Protein AF-T1DGR3-F1 (afdb_monomer)

Structure (mmCIF, N/CA/C/O backbone):
data_AF-T1DGR3-F1
#
_entry.id   AF-T1DGR3-F1
#
loop_
_atom_site.group_PDB
_atom_site.id
_atom_site.type_symbol
_atom_site.label_atom_id
_atom_site.label_alt_id
_atom_site.label_comp_id
_atom_site.label_asym_id
_atom_site.label_entity_id
_atom_site.label_seq_id
_atom_site.pdbx_PDB_ins_code
_atom_site.Cartn_x
_atom_site.Cartn_y
_atom_site.Cartn_z
_atom_site.occupancy
_atom_site.B_iso_or_equiv
_atom_site.auth_seq_id
_atom_site.auth_comp_id
_atom_site.auth_asym_id
_atom_site.auth_atom_id
_atom_site.pdbx_PDB_model_num
ATOM 1 N N . ILE A 1 1 ? 1.248 -11.612 -12.792 1.00 91.75 1 ILE A N 1
ATOM 2 C CA . ILE A 1 1 ? 2.004 -12.895 -12.703 1.00 91.75 1 ILE A CA 1
ATOM 3 C C . ILE A 1 1 ? 1.407 -13.856 -11.674 1.00 91.75 1 ILE A C 1
ATOM 5 O O . ILE A 1 1 ? 1.012 -14.942 -12.075 1.00 91.75 1 ILE A O 1
ATOM 9 N N . LEU A 1 2 ? 1.329 -13.488 -10.388 1.00 95.19 2 LEU A N 1
ATOM 10 C CA . LEU A 1 2 ? 0.886 -14.385 -9.301 1.00 95.19 2 LEU A CA 1
ATOM 11 C C . LEU A 1 2 ? -0.615 -14.741 -9.326 1.00 95.19 2 LEU A C 1
ATOM 13 O O . LEU A 1 2 ? -1.043 -15.674 -8.666 1.00 95.19 2 LEU A O 1
ATOM 17 N N . THR A 1 3 ? -1.406 -14.020 -10.117 1.00 95.44 3 THR A N 1
ATOM 18 C CA . THR A 1 3 ? -2.871 -14.126 -10.213 1.00 95.44 3 THR A CA 1
ATOM 19 C C . THR A 1 3 ? -3.309 -14.837 -11.499 1.00 95.44 3 THR A C 1
ATOM 21 O O . THR A 1 3 ? -4.133 -14.330 -12.255 1.00 95.44 3 THR A O 1
ATOM 24 N N . GLY A 1 4 ? -2.655 -15.952 -11.842 1.00 94.56 4 GLY A N 1
ATOM 25 C CA . GLY A 1 4 ? -2.986 -16.778 -13.019 1.00 94.56 4 GLY A CA 1
ATOM 26 C C . GLY A 1 4 ? -2.592 -16.203 -14.391 1.00 94.56 4 GLY A C 1
ATOM 27 O O . GLY A 1 4 ? -2.608 -16.911 -15.390 1.00 94.56 4 GLY A O 1
ATOM 28 N N . ARG A 1 5 ? -2.161 -14.939 -14.464 1.00 95.44 5 ARG A N 1
ATOM 29 C CA . ARG A 1 5 ? -1.889 -14.223 -15.729 1.00 95.44 5 ARG A CA 1
ATOM 30 C C . ARG A 1 5 ? -0.454 -14.343 -16.265 1.00 95.44 5 ARG A C 1
ATOM 32 O O . ARG A 1 5 ? -0.070 -13.577 -17.142 1.00 95.44 5 ARG A O 1
ATOM 39 N N . ARG A 1 6 ? 0.374 -15.267 -15.752 1.00 95.38 6 ARG A N 1
ATOM 40 C CA . ARG A 1 6 ? 1.798 -15.389 -16.149 1.00 95.38 6 ARG A CA 1
ATOM 41 C C . ARG A 1 6 ? 1.974 -15.540 -17.667 1.00 95.38 6 ARG A C 1
ATOM 43 O O . ARG A 1 6 ? 2.787 -14.821 -18.233 1.00 95.38 6 ARG A O 1
ATOM 50 N N . ALA A 1 7 ? 1.209 -16.423 -18.309 1.00 94.31 7 ALA A N 1
ATOM 51 C CA . ALA A 1 7 ? 1.315 -16.661 -19.752 1.00 94.31 7 ALA A CA 1
ATOM 52 C C . ALA A 1 7 ? 0.956 -15.418 -20.593 1.00 94.31 7 ALA A C 1
ATOM 54 O O . ALA A 1 7 ? 1.563 -15.174 -21.631 1.00 94.31 7 ALA A O 1
ATOM 55 N N . GLY A 1 8 ? 0.020 -14.589 -20.117 1.00 93.06 8 GLY A N 1
ATOM 56 C CA . GLY A 1 8 ? -0.402 -13.366 -20.807 1.00 93.06 8 GLY A CA 1
ATOM 57 C C . GLY A 1 8 ? 0.609 -12.216 -20.741 1.00 93.06 8 GLY A C 1
ATOM 58 O O . GLY A 1 8 ? 0.492 -11.271 -21.515 1.00 93.06 8 GLY A O 1
ATOM 59 N N . MET A 1 9 ? 1.622 -12.287 -19.866 1.00 94.44 9 MET A N 1
ATOM 60 C CA . MET A 1 9 ? 2.620 -11.215 -19.714 1.00 94.44 9 MET A CA 1
ATOM 61 C C . MET A 1 9 ? 3.447 -10.974 -20.980 1.00 94.44 9 MET A C 1
ATOM 63 O O . MET A 1 9 ? 3.920 -9.861 -21.184 1.00 94.44 9 MET A O 1
ATOM 67 N N . ALA A 1 10 ? 3.581 -11.982 -21.849 1.00 95.12 10 ALA A N 1
ATOM 68 C CA . ALA A 1 10 ? 4.240 -11.834 -23.147 1.00 95.12 10 ALA A CA 1
ATOM 69 C C . ALA A 1 10 ? 3.531 -10.826 -24.074 1.00 95.12 10 ALA A C 1
ATOM 71 O O . ALA A 1 10 ? 4.154 -10.301 -24.988 1.00 95.12 10 ALA A O 1
ATOM 72 N N . HIS A 1 11 ? 2.253 -10.533 -23.812 1.00 95.06 11 HIS A N 1
ATOM 73 C CA . HIS A 1 11 ? 1.425 -9.611 -24.590 1.00 95.06 11 HIS A CA 1
ATOM 74 C C . HIS A 1 11 ? 1.007 -8.377 -23.772 1.00 95.06 11 HIS A C 1
ATOM 76 O O . HIS A 1 11 ? -0.021 -7.753 -24.038 1.00 95.06 11 HIS A O 1
ATOM 82 N N . LEU A 1 12 ? 1.766 -8.031 -22.729 1.00 95.31 12 LEU A N 1
ATOM 83 C CA . LEU A 1 12 ? 1.480 -6.879 -21.876 1.00 95.31 12 LEU A CA 1
ATOM 84 C C . LEU A 1 12 ? 1.499 -5.573 -22.693 1.00 95.31 12 LEU A C 1
ATOM 86 O O . LEU A 1 12 ? 2.450 -5.308 -23.424 1.00 95.31 12 LEU A O 1
ATOM 90 N N . ARG A 1 13 ? 0.465 -4.736 -22.529 1.00 93.19 13 ARG A N 1
ATOM 91 C CA . ARG A 1 13 ? 0.249 -3.442 -23.216 1.00 93.19 13 ARG A CA 1
ATOM 92 C C . ARG A 1 13 ? 0.116 -3.530 -24.737 1.00 93.19 13 ARG A C 1
ATOM 94 O O . ARG A 1 13 ? 0.120 -2.499 -25.408 1.00 93.19 13 ARG A O 1
ATOM 101 N N . MET A 1 14 ? -0.028 -4.731 -25.285 1.00 94.88 14 MET A N 1
ATOM 102 C CA . MET A 1 14 ? -0.337 -4.920 -26.696 1.00 94.88 14 MET A CA 1
ATOM 103 C C . MET A 1 14 ? -1.844 -4.796 -26.924 1.00 94.88 14 MET A C 1
ATOM 105 O O . MET A 1 14 ? -2.647 -4.990 -26.009 1.00 94.88 14 MET A O 1
ATOM 109 N N . LYS A 1 15 ? -2.236 -4.478 -28.161 1.00 92.81 15 LYS A N 1
ATOM 110 C CA . LYS A 1 15 ? -3.641 -4.544 -28.573 1.00 92.81 15 LYS A CA 1
ATOM 111 C C . LYS A 1 15 ? -4.170 -5.958 -28.304 1.00 92.81 15 LYS A C 1
ATOM 113 O O . LYS A 1 15 ? -3.479 -6.926 -28.605 1.00 92.81 15 LYS A O 1
ATOM 118 N N . ASP A 1 16 ? -5.356 -6.048 -27.704 1.00 91.56 16 ASP A N 1
ATOM 119 C CA . ASP A 1 16 ? -6.008 -7.304 -27.297 1.00 91.56 16 ASP A CA 1
ATOM 120 C C . ASP A 1 16 ? -5.210 -8.144 -26.268 1.00 91.56 16 ASP A C 1
ATOM 122 O O . ASP A 1 16 ? -5.583 -9.272 -25.948 1.00 91.56 16 ASP A O 1
ATOM 126 N N . GLY A 1 17 ? -4.131 -7.579 -25.713 1.00 93.75 17 GLY A N 1
ATOM 127 C CA . GLY A 1 17 ? -3.315 -8.154 -24.648 1.00 93.75 17 GLY A CA 1
ATOM 128 C C . GLY A 1 17 ? -3.671 -7.620 -23.256 1.00 93.75 17 GLY A C 1
ATOM 129 O O . GLY A 1 17 ? -4.675 -6.933 -23.066 1.00 93.75 17 GLY A O 1
ATOM 130 N N . LEU A 1 18 ? -2.835 -7.938 -22.261 1.00 95.19 18 LEU A N 1
ATOM 131 C CA . LEU A 1 18 ? -3.063 -7.513 -20.874 1.00 95.19 18 LEU A CA 1
ATOM 132 C C . LEU A 1 18 ? -2.844 -6.007 -20.700 1.00 95.19 18 LEU A C 1
ATOM 134 O O . LEU A 1 18 ? -1.879 -5.444 -21.226 1.00 95.19 18 LEU A O 1
ATOM 138 N N . SER A 1 19 ? -3.675 -5.364 -19.884 1.00 93.94 19 SER A N 1
ATOM 139 C CA . SER A 1 19 ? -3.472 -3.981 -19.467 1.00 93.94 19 SER A CA 1
ATOM 140 C C . SER A 1 19 ? -2.159 -3.821 -18.696 1.00 93.94 19 SER A C 1
ATOM 142 O O . SER A 1 19 ? -1.742 -4.680 -17.922 1.00 93.94 19 SER A O 1
ATOM 144 N N . GLY A 1 20 ? -1.516 -2.663 -18.869 1.00 92.38 20 GLY A N 1
ATOM 145 C CA . GLY A 1 20 ? -0.335 -2.272 -18.094 1.00 92.38 20 GLY A CA 1
ATOM 146 C C . GLY A 1 20 ? -0.626 -1.889 -16.640 1.00 92.38 20 GLY A C 1
ATOM 147 O O . GLY A 1 20 ? 0.314 -1.618 -15.898 1.00 92.38 20 GLY A O 1
ATOM 148 N N . PHE A 1 21 ? -1.903 -1.830 -16.266 1.00 92.88 21 PHE A N 1
ATOM 149 C CA . PHE A 1 21 ? -2.398 -1.466 -14.942 1.00 92.88 21 PHE A CA 1
ATOM 150 C C . PHE A 1 21 ? -3.587 -2.357 -14.554 1.00 92.88 21 PHE A C 1
ATOM 152 O O . PHE A 1 21 ? -4.249 -2.880 -15.457 1.00 92.88 21 PHE A O 1
ATOM 159 N N . PRO A 1 22 ? -3.906 -2.493 -13.251 1.00 92.56 22 PRO A N 1
ATOM 160 C CA . PRO A 1 22 ? -5.089 -3.214 -12.796 1.00 92.56 22 PRO A CA 1
ATOM 161 C C . PRO A 1 22 ? -6.353 -2.808 -13.555 1.00 92.56 22 PRO A C 1
ATOM 163 O O . PRO A 1 22 ? -6.686 -1.622 -13.652 1.00 92.56 22 PRO A O 1
ATOM 166 N N . LYS A 1 23 ? -7.076 -3.797 -14.081 1.00 93.75 23 LYS A N 1
ATOM 167 C CA . LYS A 1 23 ? -8.318 -3.590 -14.825 1.00 93.75 23 LYS A CA 1
ATOM 168 C C . LYS A 1 23 ? -9.340 -4.635 -14.402 1.00 93.75 23 LYS A C 1
ATOM 170 O O . LYS A 1 23 ? -9.191 -5.815 -14.687 1.00 93.75 23 LYS A O 1
ATOM 175 N N . ARG A 1 24 ? -10.432 -4.177 -13.782 1.00 94.19 24 ARG A N 1
ATOM 176 C CA . ARG A 1 24 ? -11.495 -5.041 -13.227 1.00 94.19 24 ARG A CA 1
ATOM 177 C C . ARG A 1 24 ? -12.043 -6.077 -14.210 1.00 94.19 24 ARG A C 1
ATOM 179 O O . ARG A 1 24 ? -12.383 -7.179 -13.808 1.00 94.19 24 ARG A O 1
ATOM 186 N N . SER A 1 25 ? -12.137 -5.730 -15.494 1.00 94.00 25 SER A N 1
ATOM 187 C CA . SER A 1 25 ? -12.625 -6.655 -16.523 1.00 94.00 25 SER A CA 1
ATOM 188 C C . SER A 1 25 ? -11.610 -7.738 -16.911 1.00 94.00 25 SER A C 1
ATOM 190 O O . SER A 1 25 ? -11.980 -8.668 -17.613 1.00 94.00 25 SER A O 1
ATOM 192 N N . GLU A 1 26 ? -10.337 -7.603 -16.529 1.00 94.38 26 GLU A N 1
ATOM 193 C CA . GLU A 1 26 ? -9.275 -8.576 -16.827 1.00 94.38 26 GLU A CA 1
ATOM 194 C C . GLU A 1 26 ? -9.061 -9.588 -15.700 1.00 94.38 26 GLU A C 1
ATOM 196 O O . GLU A 1 26 ? -8.519 -10.665 -15.945 1.00 94.38 26 GLU A O 1
ATOM 201 N N . SER A 1 27 ? -9.432 -9.260 -14.459 1.00 95.19 27 SER A N 1
ATOM 202 C CA . SER A 1 27 ? -9.206 -10.148 -13.321 1.00 95.19 27 SER A CA 1
ATOM 203 C C . SER A 1 27 ? -10.067 -9.786 -12.116 1.00 95.19 27 SER A C 1
ATOM 205 O O . SER A 1 27 ? -10.159 -8.618 -11.745 1.00 95.19 27 SER A O 1
ATOM 207 N N . GLU A 1 28 ? -10.594 -10.801 -11.429 1.00 94.81 28 GLU A N 1
ATOM 208 C CA . GLU A 1 28 ? -11.248 -10.647 -10.119 1.00 94.81 28 GLU A CA 1
ATOM 209 C C . GLU A 1 28 ? -10.305 -10.084 -9.038 1.00 94.81 28 GLU A C 1
ATOM 211 O O . GLU A 1 28 ? -10.752 -9.433 -8.097 1.00 94.81 28 GLU A O 1
ATOM 216 N N . TYR A 1 29 ? -8.991 -10.281 -9.201 1.00 94.75 29 TYR A N 1
ATOM 217 C CA . TYR A 1 29 ? -7.967 -9.768 -8.290 1.00 94.75 29 TYR A CA 1
ATOM 218 C C . TYR A 1 29 ? -7.661 -8.276 -8.500 1.00 94.75 29 TYR A C 1
ATOM 220 O O . TYR A 1 29 ? -7.008 -7.658 -7.659 1.00 94.75 29 TYR A O 1
ATOM 228 N N . ASP A 1 30 ? -8.131 -7.675 -9.597 1.00 94.75 30 ASP A N 1
ATOM 229 C CA . ASP A 1 30 ? -7.916 -6.260 -9.901 1.00 94.75 30 ASP A CA 1
ATOM 230 C C . ASP A 1 30 ? -9.069 -5.430 -9.326 1.00 94.75 30 ASP A C 1
ATOM 232 O O . ASP A 1 30 ? -9.904 -4.910 -10.060 1.00 94.75 30 ASP A O 1
ATOM 236 N N . ALA A 1 31 ? -9.123 -5.310 -7.996 1.00 91.38 31 ALA A N 1
ATOM 237 C CA . ALA A 1 31 ? -10.263 -4.756 -7.252 1.00 91.38 31 ALA A CA 1
ATOM 238 C C . ALA A 1 31 ? -10.708 -3.342 -7.690 1.00 91.38 31 ALA A C 1
ATOM 240 O O . ALA A 1 31 ? -11.888 -2.992 -7.594 1.00 91.38 31 ALA A O 1
ATOM 241 N N . PHE A 1 32 ? -9.781 -2.518 -8.182 1.00 90.56 32 PHE A N 1
ATOM 242 C CA . PHE A 1 32 ? -10.051 -1.170 -8.674 1.00 90.56 32 PHE A CA 1
ATOM 243 C C . PHE A 1 32 ? -9.222 -0.886 -9.927 1.00 90.56 32 PHE A C 1
ATOM 245 O O . PHE A 1 32 ? -8.057 -1.268 -10.002 1.00 90.56 32 PHE A O 1
ATOM 252 N N . GLY A 1 33 ? -9.820 -0.202 -10.906 1.00 86.12 33 GLY A N 1
ATOM 253 C CA . GLY A 1 33 ? -9.092 0.240 -12.093 1.00 86.12 33 GLY A CA 1
ATOM 254 C C . GLY A 1 33 ? -8.197 1.424 -11.747 1.00 86.12 33 GLY A C 1
ATOM 255 O O . GLY A 1 33 ? -8.709 2.483 -11.393 1.00 86.12 33 GLY A O 1
ATOM 256 N N . THR A 1 34 ? -6.881 1.265 -11.844 1.00 78.00 34 THR A N 1
ATOM 257 C CA . THR A 1 34 ? -5.919 2.340 -11.562 1.00 78.00 34 THR A CA 1
ATOM 258 C C . THR A 1 34 ? -5.125 2.689 -12.815 1.00 78.00 34 THR A C 1
ATOM 260 O O . THR A 1 34 ? -4.934 1.864 -13.698 1.00 78.00 34 THR A O 1
ATOM 263 N N . ALA A 1 35 ? -4.700 3.946 -12.910 1.00 75.19 35 ALA A N 1
ATOM 264 C CA . ALA A 1 35 ? -3.768 4.449 -13.928 1.00 75.19 35 ALA A CA 1
ATOM 265 C C . ALA A 1 35 ? -3.230 5.820 -13.488 1.00 75.19 35 ALA A C 1
ATOM 267 O O . ALA A 1 35 ? -2.047 6.116 -13.633 1.00 75.19 35 ALA A O 1
ATOM 268 N N . HIS A 1 36 ? -4.104 6.625 -12.873 1.00 83.94 36 HIS A N 1
ATOM 269 C CA . HIS A 1 36 ? -3.755 7.882 -12.220 1.00 83.94 36 HIS A CA 1
ATOM 270 C C . HIS A 1 36 ? -3.179 7.635 -10.823 1.00 83.94 36 HIS A C 1
ATOM 272 O O . HIS A 1 36 ? -3.723 6.846 -10.041 1.00 83.94 36 HIS A O 1
ATOM 278 N N . SER A 1 37 ? -2.093 8.338 -10.502 1.00 84.44 37 SER A N 1
ATOM 279 C CA . SER A 1 37 ? -1.476 8.308 -9.177 1.00 84.44 37 SER A CA 1
ATOM 280 C C . SER A 1 37 ? -2.413 8.861 -8.098 1.00 84.44 37 SER A C 1
ATOM 282 O O . SER A 1 37 ? -3.388 9.550 -8.391 1.00 84.44 37 SER A O 1
ATOM 284 N N . SER A 1 38 ? -2.105 8.554 -6.837 1.00 88.50 38 SER A N 1
ATOM 285 C CA . SER A 1 38 ? -2.766 9.124 -5.647 1.00 88.50 38 SER A CA 1
ATOM 286 C C . SER A 1 38 ? -4.233 8.719 -5.426 1.00 88.50 38 SER A C 1
ATOM 288 O O . SER A 1 38 ? -4.834 9.154 -4.452 1.00 88.50 38 SER A O 1
ATOM 290 N N . THR A 1 39 ? -4.809 7.861 -6.276 1.00 92.88 39 THR A N 1
ATOM 291 C CA . THR A 1 39 ? -6.211 7.401 -6.168 1.00 92.88 39 THR A CA 1
ATOM 292 C C . THR A 1 39 ? -6.413 6.184 -5.260 1.00 92.88 39 THR A C 1
ATOM 294 O O . THR A 1 39 ? -7.540 5.903 -4.850 1.00 92.88 39 THR A O 1
ATOM 297 N N . SER A 1 40 ? -5.348 5.435 -4.948 1.00 95.25 40 SER A N 1
ATOM 298 C CA . SER A 1 40 ? -5.464 4.124 -4.294 1.00 95.25 40 SER A CA 1
ATOM 299 C C . SER A 1 40 ? -6.033 4.201 -2.876 1.00 95.25 40 SER A C 1
ATOM 301 O O . SER A 1 40 ? -6.889 3.387 -2.535 1.00 95.25 40 SER A O 1
ATOM 303 N N . ILE A 1 41 ? -5.625 5.192 -2.072 1.00 95.56 41 ILE A N 1
ATOM 304 C CA . ILE A 1 41 ? -6.139 5.369 -0.702 1.00 95.56 41 ILE A CA 1
ATOM 305 C C . ILE A 1 41 ? -7.625 5.733 -0.732 1.00 95.56 41 ILE A C 1
ATOM 307 O O . ILE A 1 41 ? -8.406 5.137 0.002 1.00 95.56 41 ILE A O 1
ATOM 311 N N . SER A 1 42 ? -8.044 6.646 -1.614 1.00 95.44 42 SER A N 1
ATOM 312 C CA . SER A 1 42 ? -9.453 7.041 -1.750 1.00 95.44 42 SER A CA 1
ATOM 313 C C . SER A 1 42 ? -10.333 5.856 -2.158 1.00 95.44 42 SER A C 1
ATOM 315 O O . SER A 1 42 ? -11.393 5.635 -1.570 1.00 95.44 42 SER A O 1
ATOM 317 N N . ALA A 1 43 ? -9.879 5.053 -3.128 1.00 96.06 43 ALA A N 1
ATOM 318 C CA . ALA A 1 43 ? -10.592 3.856 -3.568 1.00 96.06 43 ALA A CA 1
ATOM 319 C C . ALA A 1 43 ? -10.709 2.815 -2.443 1.00 96.06 43 ALA A C 1
ATOM 321 O O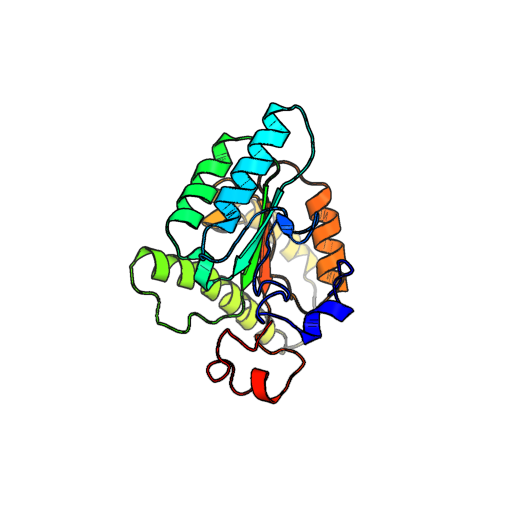 . ALA A 1 43 ? -11.802 2.311 -2.176 1.00 96.06 43 ALA A O 1
ATOM 322 N N . ALA A 1 44 ? -9.605 2.532 -1.745 1.00 97.19 44 ALA A N 1
ATOM 323 C CA . ALA A 1 44 ? -9.598 1.599 -0.623 1.00 97.19 44 ALA A CA 1
ATOM 324 C C . ALA A 1 44 ? -10.458 2.099 0.546 1.00 97.19 44 ALA A C 1
ATOM 326 O O . ALA A 1 44 ? -11.198 1.311 1.128 1.00 97.19 44 ALA A O 1
ATOM 327 N N . LEU A 1 45 ? -10.438 3.397 0.858 1.00 96.69 45 LEU A N 1
ATOM 328 C CA . LEU A 1 45 ? -11.298 3.982 1.886 1.00 96.69 45 LEU A CA 1
ATOM 329 C C . LEU A 1 45 ? -12.781 3.787 1.552 1.00 96.69 45 LEU A C 1
ATOM 331 O O . LEU A 1 45 ? -13.560 3.414 2.429 1.00 96.69 45 LEU A O 1
ATOM 335 N N . GLY A 1 46 ? -13.169 3.988 0.289 1.00 96.44 46 GLY A N 1
ATOM 336 C CA . GLY A 1 46 ? -14.532 3.725 -0.174 1.00 96.44 46 GLY A CA 1
ATOM 337 C C . GLY A 1 46 ? -14.944 2.266 0.041 1.00 96.44 46 GLY A C 1
ATOM 338 O O . GLY A 1 46 ? -16.013 2.000 0.592 1.00 96.44 46 GLY A O 1
ATOM 339 N N . MET A 1 47 ? -14.069 1.320 -0.315 1.00 97.19 47 MET A N 1
ATOM 340 C CA . MET A 1 47 ? -14.295 -0.114 -0.088 1.00 97.19 47 MET A CA 1
ATOM 341 C C . MET A 1 47 ? -14.386 -0.459 1.404 1.00 97.19 47 MET A C 1
ATOM 343 O O . MET A 1 47 ? -15.331 -1.126 1.818 1.00 97.19 47 MET A O 1
ATOM 347 N N . ALA A 1 48 ? -13.453 0.029 2.225 1.00 97.12 48 ALA A N 1
ATOM 348 C CA . ALA A 1 48 ? -13.444 -0.206 3.667 1.00 97.12 48 ALA A CA 1
ATOM 349 C C . ALA A 1 48 ? -14.705 0.361 4.335 1.00 97.12 48 ALA A C 1
ATOM 351 O O . ALA A 1 48 ? -15.319 -0.299 5.171 1.00 97.12 48 ALA A O 1
ATOM 352 N N . THR A 1 49 ? -15.134 1.557 3.927 1.00 96.69 49 THR A N 1
ATOM 353 C CA . THR A 1 49 ? -16.372 2.182 4.414 1.00 96.69 49 THR A CA 1
ATOM 354 C C . THR A 1 49 ? -17.596 1.359 4.018 1.00 96.69 49 THR A C 1
ATOM 356 O O . THR A 1 49 ? -18.508 1.188 4.825 1.00 96.69 49 THR A O 1
ATOM 359 N N . ALA A 1 50 ? -17.626 0.815 2.797 1.00 96.94 50 ALA A N 1
ATOM 360 C CA . ALA A 1 50 ? -18.702 -0.068 2.356 1.00 96.94 50 ALA A CA 1
ATOM 361 C C . ALA A 1 50 ? -18.749 -1.369 3.175 1.00 96.94 50 ALA A C 1
ATOM 363 O O . ALA A 1 50 ? -19.833 -1.780 3.585 1.00 96.94 50 ALA A O 1
ATOM 364 N N . PHE A 1 51 ? -17.597 -1.983 3.470 1.00 96.69 51 PHE A N 1
ATOM 365 C CA . PHE A 1 51 ? -17.525 -3.141 4.367 1.00 96.69 51 PHE A CA 1
ATOM 366 C C . PHE A 1 51 ? -18.051 -2.792 5.761 1.00 96.69 51 PHE A C 1
ATOM 368 O O . PHE A 1 51 ? -18.967 -3.450 6.251 1.00 96.69 51 PHE A O 1
ATOM 375 N N . HIS A 1 52 ? -17.565 -1.701 6.353 1.00 95.25 52 HIS A N 1
ATOM 376 C CA . HIS A 1 52 ? -18.002 -1.259 7.674 1.00 95.25 52 HIS A CA 1
ATOM 377 C C . HIS A 1 52 ? -19.524 -1.038 7.738 1.00 95.25 52 HIS A C 1
ATOM 379 O O . HIS A 1 52 ? -20.195 -1.575 8.617 1.00 95.25 52 HIS A O 1
ATOM 385 N N . ARG A 1 53 ? -20.099 -0.334 6.753 1.00 96.12 53 ARG A N 1
ATOM 386 C CA . ARG A 1 53 ? -21.554 -0.099 6.659 1.00 96.12 53 ARG A CA 1
ATOM 387 C C . ARG A 1 53 ? -22.370 -1.375 6.461 1.00 96.12 53 ARG A C 1
ATOM 389 O O . ARG A 1 53 ? -23.524 -1.419 6.869 1.00 96.12 53 ARG A O 1
ATOM 396 N N . ALA A 1 54 ? -21.787 -2.399 5.846 1.00 97.00 54 ALA A N 1
ATOM 397 C CA . ALA A 1 54 ? -22.411 -3.706 5.685 1.00 97.00 54 ALA A CA 1
ATOM 398 C C . ALA A 1 54 ? -22.244 -4.620 6.919 1.00 97.00 54 ALA A C 1
ATOM 400 O O . ALA A 1 54 ? -22.596 -5.796 6.843 1.00 97.00 54 ALA A O 1
ATOM 401 N N . GLY A 1 55 ? -21.681 -4.125 8.032 1.00 95.19 55 GLY A N 1
ATOM 402 C CA . GLY A 1 55 ? -21.403 -4.927 9.232 1.00 95.19 55 GLY A CA 1
ATOM 403 C C . GLY A 1 55 ? -20.296 -5.969 9.031 1.00 95.19 55 GLY A C 1
ATOM 404 O O . GLY A 1 55 ? -20.183 -6.927 9.794 1.00 95.19 55 GLY A O 1
ATOM 405 N N . LYS A 1 56 ? -19.495 -5.801 7.977 1.00 95.38 56 LYS A N 1
ATOM 406 C CA . LYS A 1 56 ? -18.421 -6.703 7.570 1.00 95.38 56 LYS A CA 1
ATOM 407 C C . LYS A 1 56 ? -17.112 -6.319 8.260 1.00 95.38 56 LYS A C 1
ATOM 409 O O . LYS A 1 56 ? -16.848 -5.140 8.491 1.00 95.38 56 LYS A O 1
ATOM 414 N N . ARG A 1 57 ? -16.277 -7.312 8.583 1.00 91.56 57 ARG A N 1
ATOM 415 C CA . ARG A 1 57 ? -14.968 -7.102 9.249 1.00 91.56 57 ARG A CA 1
ATOM 416 C C . ARG A 1 57 ? -13.799 -7.094 8.266 1.00 91.56 57 ARG A C 1
ATOM 418 O O . ARG A 1 57 ? -12.646 -6.947 8.670 1.00 91.56 57 ARG A O 1
ATOM 425 N N . GLU A 1 58 ? -14.101 -7.243 6.983 1.00 95.12 58 GLU A N 1
ATOM 426 C CA . GLU A 1 58 ? -13.181 -7.163 5.864 1.00 95.12 58 GLU A CA 1
ATOM 427 C C . GLU A 1 58 ? -12.396 -5.848 5.876 1.00 95.12 58 GLU A C 1
ATOM 429 O O . GLU A 1 58 ? -12.848 -4.814 6.373 1.00 95.12 58 GLU A O 1
ATOM 434 N N . ARG A 1 59 ? -11.189 -5.904 5.310 1.00 95.25 59 ARG A N 1
ATOM 435 C CA . ARG A 1 59 ? -10.281 -4.763 5.216 1.00 95.25 59 ARG A CA 1
ATOM 436 C C . ARG A 1 59 ? -10.026 -4.419 3.761 1.00 95.25 59 ARG A C 1
ATOM 438 O O . ARG A 1 59 ? -9.928 -5.321 2.930 1.00 95.25 59 ARG A O 1
ATOM 445 N N . ALA A 1 60 ? -9.853 -3.137 3.471 1.00 97.12 60 ALA A N 1
ATOM 446 C CA . ALA A 1 60 ? -9.319 -2.701 2.186 1.00 97.12 60 ALA A CA 1
ATOM 447 C C . ALA A 1 6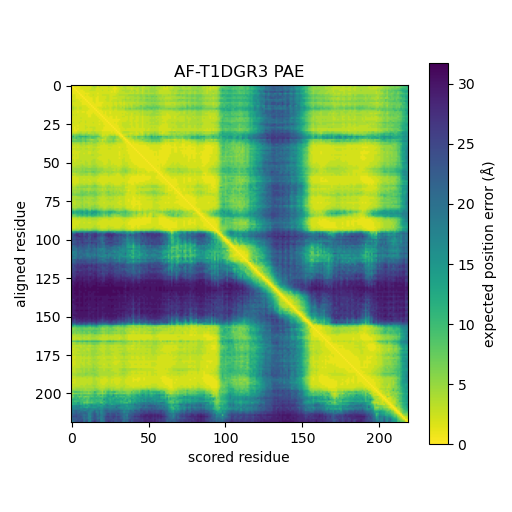0 ? -7.853 -2.300 2.353 1.00 97.12 60 ALA A C 1
ATOM 449 O O . ALA A 1 60 ? -7.494 -1.650 3.336 1.00 97.12 60 ALA A O 1
ATOM 450 N N . ILE A 1 61 ? -7.016 -2.692 1.395 1.00 97.56 61 ILE A N 1
ATOM 451 C CA . ILE A 1 61 ? -5.578 -2.428 1.421 1.00 97.56 61 ILE A CA 1
ATOM 452 C C . ILE A 1 61 ? -5.224 -1.551 0.221 1.00 97.56 61 ILE A C 1
ATOM 454 O O . ILE A 1 61 ? -5.484 -1.929 -0.921 1.00 97.56 61 ILE A O 1
ATOM 458 N N . ALA A 1 62 ? -4.621 -0.394 0.476 1.00 96.94 62 ALA A N 1
ATOM 459 C CA . ALA A 1 62 ? -4.029 0.461 -0.543 1.00 96.94 62 ALA A CA 1
ATOM 460 C C . ALA A 1 62 ? -2.508 0.336 -0.492 1.00 96.94 62 ALA A C 1
ATOM 462 O O . ALA A 1 62 ? -1.907 0.619 0.537 1.00 96.94 62 ALA A O 1
ATOM 463 N N . VAL A 1 63 ? -1.884 -0.025 -1.612 1.00 96.00 63 VAL A N 1
ATOM 464 C CA . VAL A 1 63 ? -0.433 0.118 -1.788 1.00 96.00 63 VAL A CA 1
ATOM 465 C C . VAL A 1 63 ? -0.181 1.411 -2.559 1.00 96.00 63 VAL A C 1
ATOM 467 O O . VAL A 1 63 ? -0.821 1.663 -3.585 1.00 96.00 63 VAL A O 1
ATOM 470 N N . ILE A 1 64 ? 0.706 2.261 -2.054 1.00 93.00 64 ILE A N 1
ATOM 471 C CA . ILE A 1 64 ? 1.012 3.569 -2.640 1.00 93.00 64 ILE A CA 1
ATOM 472 C C . ILE A 1 64 ? 2.518 3.825 -2.600 1.00 93.00 64 ILE A C 1
ATOM 474 O O . ILE A 1 64 ? 3.179 3.463 -1.636 1.00 93.00 64 ILE A O 1
ATOM 478 N N . GLY A 1 65 ? 3.067 4.425 -3.657 1.00 88.69 65 GLY A N 1
ATOM 479 C CA . GLY A 1 65 ? 4.456 4.894 -3.653 1.00 88.69 65 GLY A CA 1
ATOM 480 C C . GLY A 1 65 ? 4.597 6.252 -2.962 1.00 88.69 65 GLY A C 1
ATOM 481 O O . GLY A 1 65 ? 3.664 7.058 -3.008 1.00 88.69 65 GLY A O 1
ATOM 482 N N . ASP A 1 66 ? 5.768 6.523 -2.397 1.00 80.62 66 ASP A N 1
ATOM 483 C CA . ASP A 1 66 ? 6.208 7.823 -1.857 1.00 80.62 66 ASP A CA 1
ATOM 484 C C . ASP A 1 66 ? 5.818 9.025 -2.736 1.00 80.62 66 ASP A C 1
ATOM 486 O O . ASP A 1 66 ? 5.131 9.941 -2.278 1.00 80.62 66 ASP A O 1
ATOM 490 N N . GLY A 1 67 ? 6.131 8.993 -4.033 1.00 79.50 67 GLY A N 1
ATOM 491 C CA . GLY A 1 67 ? 5.793 10.078 -4.955 1.00 79.50 67 GLY A CA 1
ATOM 492 C C . GLY A 1 67 ? 4.282 10.264 -5.137 1.00 79.50 67 GLY A C 1
ATOM 493 O O . GLY A 1 67 ? 3.800 11.390 -5.244 1.00 79.50 67 GLY A O 1
ATOM 494 N N . ALA A 1 68 ? 3.505 9.178 -5.129 1.00 85.50 68 ALA A N 1
ATOM 495 C CA . ALA A 1 68 ? 2.048 9.241 -5.256 1.00 85.50 68 ALA A CA 1
ATOM 496 C C . ALA A 1 68 ? 1.366 9.720 -3.965 1.00 85.50 68 ALA A C 1
ATOM 498 O O . ALA A 1 68 ? 0.273 10.287 -4.038 1.00 85.50 68 ALA A O 1
ATOM 499 N N . LEU A 1 69 ? 1.996 9.532 -2.803 1.00 84.12 69 LEU A N 1
ATOM 500 C CA . LEU A 1 69 ? 1.483 10.011 -1.522 1.00 84.12 69 LEU A CA 1
ATOM 501 C C . LEU A 1 69 ? 1.433 11.543 -1.463 1.00 84.12 69 LEU A C 1
ATOM 503 O O . LEU A 1 69 ? 0.580 12.084 -0.779 1.00 84.12 69 LEU A O 1
ATOM 507 N N . THR A 1 70 ? 2.282 12.240 -2.227 1.00 77.44 70 THR A N 1
ATOM 508 C CA . THR A 1 70 ? 2.340 13.715 -2.275 1.00 77.44 70 THR A CA 1
ATOM 509 C C . THR A 1 70 ? 1.113 14.389 -2.910 1.00 77.44 70 THR A C 1
ATOM 511 O O . THR A 1 70 ? 0.940 15.604 -2.788 1.00 77.44 70 THR A O 1
ATOM 514 N N . GLY A 1 71 ? 0.262 13.625 -3.603 1.00 82.19 71 GLY A N 1
ATOM 515 C CA . GLY A 1 71 ? -0.930 14.148 -4.268 1.00 82.19 71 GLY A CA 1
ATOM 516 C C . GLY A 1 71 ? -2.062 14.455 -3.287 1.00 82.19 71 GLY A C 1
ATOM 517 O O . GLY A 1 71 ? -2.350 13.661 -2.395 1.00 82.19 71 GLY A O 1
ATOM 518 N N . GLY A 1 72 ? -2.766 15.574 -3.495 1.00 84.50 72 GLY A N 1
ATOM 519 C CA . GLY A 1 72 ? -3.846 16.032 -2.607 1.00 84.50 72 GLY A CA 1
ATOM 520 C C . GLY A 1 72 ? -4.937 14.987 -2.339 1.00 84.50 72 GLY A C 1
ATOM 521 O O . GLY A 1 72 ? -5.367 14.845 -1.201 1.00 84.50 72 GLY A O 1
ATOM 522 N N . MET A 1 73 ? -5.306 14.170 -3.336 1.00 90.00 73 MET A N 1
ATOM 523 C CA . MET A 1 73 ? -6.301 13.099 -3.145 1.00 90.00 73 MET A CA 1
ATOM 524 C C . MET A 1 73 ? -5.883 12.050 -2.108 1.00 90.00 73 MET A C 1
ATOM 526 O O . MET A 1 73 ? -6.736 11.522 -1.392 1.00 90.00 73 MET A O 1
ATOM 530 N N . ALA A 1 74 ? -4.583 11.754 -2.004 1.00 90.19 74 ALA A N 1
ATOM 531 C CA . ALA A 1 74 ? -4.080 10.841 -0.987 1.00 90.19 74 ALA A CA 1
ATOM 532 C C . ALA A 1 74 ? -4.236 11.460 0.413 1.00 90.19 74 ALA A C 1
ATOM 534 O O . ALA A 1 74 ? -4.687 10.773 1.329 1.00 90.19 74 ALA A O 1
ATOM 53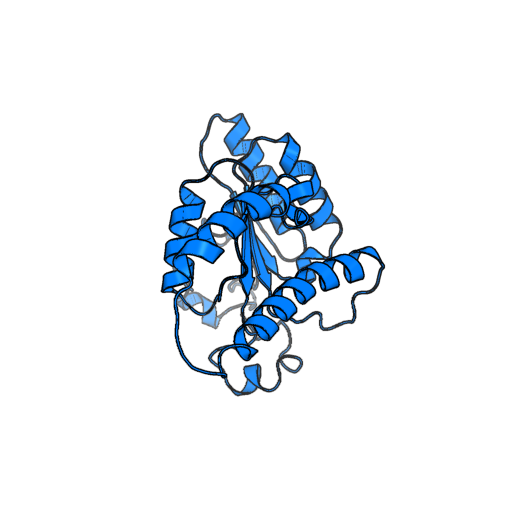5 N N . PHE A 1 75 ? -3.957 12.762 0.561 1.00 87.44 75 PHE A N 1
ATOM 536 C CA . PHE A 1 75 ? -4.172 13.505 1.810 1.00 87.44 75 PHE A CA 1
ATOM 537 C C . PHE A 1 75 ? -5.626 13.565 2.226 1.00 87.44 75 PHE A C 1
ATOM 539 O O . PHE A 1 75 ? -5.944 13.243 3.367 1.00 87.44 75 PHE A O 1
ATOM 546 N N . GLU A 1 76 ? -6.512 13.944 1.312 1.00 90.25 76 GLU A N 1
ATOM 547 C CA . GLU A 1 76 ? -7.939 14.035 1.609 1.00 90.25 76 GLU A CA 1
ATOM 548 C C . GLU A 1 76 ? -8.502 12.681 2.041 1.00 90.25 76 GLU A C 1
ATOM 550 O O . GLU A 1 76 ? -9.261 12.601 3.006 1.00 90.25 76 GLU A O 1
ATOM 555 N N . ALA A 1 77 ? -8.080 11.594 1.388 1.00 93.56 77 ALA A N 1
ATOM 556 C CA . ALA A 1 77 ? -8.484 10.254 1.784 1.00 93.56 77 ALA A CA 1
ATOM 557 C C . ALA A 1 77 ? -7.963 9.872 3.177 1.00 93.56 77 ALA A C 1
ATOM 559 O O . ALA A 1 77 ? -8.730 9.355 3.986 1.00 93.56 77 ALA A O 1
ATOM 560 N N . MET A 1 78 ? -6.692 10.146 3.489 1.00 91.69 78 MET A N 1
ATOM 561 C CA . MET A 1 78 ? -6.147 9.879 4.825 1.00 91.69 78 MET A CA 1
ATOM 562 C C . MET A 1 78 ? -6.863 10.697 5.902 1.00 91.69 78 MET A C 1
ATOM 564 O O . MET A 1 78 ? -7.293 10.137 6.905 1.00 91.69 78 MET A O 1
ATOM 568 N N . ASN A 1 79 ? -7.079 11.991 5.666 1.00 90.12 79 ASN A N 1
ATOM 569 C CA . ASN A 1 79 ? -7.792 12.860 6.597 1.00 90.12 79 ASN A CA 1
ATOM 570 C C . ASN A 1 79 ? -9.235 12.385 6.847 1.00 90.12 79 ASN A C 1
ATOM 572 O O . ASN A 1 79 ? -9.723 12.416 7.976 1.00 90.12 79 ASN A O 1
ATOM 576 N N . ASN A 1 80 ? -9.906 11.879 5.810 1.00 92.50 80 ASN A N 1
ATOM 577 C CA . ASN A 1 80 ? -11.259 11.343 5.932 1.00 92.50 80 ASN A CA 1
ATOM 578 C C . ASN A 1 80 ? -11.314 9.995 6.669 1.00 92.50 80 ASN A C 1
ATOM 580 O O . ASN A 1 80 ? -12.344 9.684 7.269 1.00 92.50 80 ASN A O 1
ATOM 584 N N . ALA A 1 81 ? -10.237 9.200 6.658 1.00 91.56 81 ALA A N 1
ATOM 585 C CA . ALA A 1 81 ? -10.222 7.856 7.236 1.00 91.56 81 ALA A CA 1
ATOM 586 C C . ALA A 1 81 ? -10.546 7.845 8.740 1.00 91.56 81 ALA A C 1
ATOM 588 O O . ALA A 1 81 ? -11.299 6.972 9.186 1.00 91.56 81 ALA A O 1
ATOM 589 N N . LYS A 1 82 ? -10.070 8.853 9.488 1.00 84.50 82 LYS A N 1
ATOM 590 C CA . LYS A 1 82 ? -10.275 9.021 10.939 1.00 84.50 82 LYS A CA 1
ATOM 591 C C . LYS A 1 82 ? -11.728 8.859 11.382 1.00 84.50 82 LYS A C 1
ATOM 593 O O . LYS A 1 82 ? -12.002 8.256 12.414 1.00 84.50 82 LYS A O 1
ATOM 598 N N . ASN A 1 83 ? -12.663 9.373 10.587 1.00 83.19 83 ASN A N 1
ATOM 599 C CA . ASN A 1 83 ? -14.072 9.473 10.969 1.00 83.19 83 ASN A CA 1
ATOM 600 C C . ASN A 1 83 ? -14.916 8.270 10.520 1.00 83.19 83 ASN A C 1
ATOM 602 O O . ASN A 1 83 ? -16.129 8.271 10.715 1.00 83.19 83 ASN A O 1
ATOM 606 N N . THR A 1 84 ? -14.313 7.260 9.885 1.00 84.31 84 THR A N 1
ATOM 607 C CA . THR A 1 84 ? -15.073 6.156 9.273 1.00 84.31 84 THR A CA 1
ATOM 608 C C . THR A 1 84 ? -15.221 4.920 10.152 1.00 84.31 84 THR A C 1
ATOM 610 O O . THR A 1 84 ? -16.114 4.120 9.893 1.00 84.31 84 THR A O 1
ATOM 613 N N . GLY A 1 85 ? -14.332 4.717 11.134 1.00 84.12 85 GLY A N 1
ATOM 614 C CA . GLY A 1 85 ? -14.244 3.455 11.886 1.00 84.12 85 GLY A CA 1
ATOM 615 C C . GLY A 1 85 ? -13.910 2.231 11.016 1.00 84.12 85 GLY A C 1
ATOM 616 O O . GLY A 1 85 ? -14.007 1.094 11.475 1.00 84.12 85 GLY A O 1
ATOM 617 N N . ALA A 1 86 ? -13.546 2.445 9.749 1.00 92.06 86 ALA A N 1
ATOM 618 C CA . ALA A 1 86 ? -13.350 1.386 8.779 1.00 92.06 86 ALA A CA 1
ATOM 619 C C . ALA A 1 86 ? -11.948 0.770 8.880 1.00 92.06 86 ALA A C 1
ATOM 621 O O . ALA A 1 86 ? -10.960 1.445 9.176 1.00 92.06 86 ALA A O 1
ATOM 622 N N . ASN A 1 87 ? -11.852 -0.522 8.565 1.00 96.19 87 ASN A N 1
ATOM 623 C CA . ASN A 1 87 ? -10.580 -1.237 8.536 1.00 96.19 87 ASN A CA 1
ATOM 624 C C . ASN A 1 87 ? -9.825 -0.950 7.226 1.00 96.19 87 ASN A C 1
ATOM 626 O O . ASN A 1 87 ? -9.876 -1.731 6.271 1.00 96.19 87 ASN A O 1
ATOM 630 N N . LEU A 1 88 ? -9.137 0.189 7.180 1.00 97.44 88 LEU A N 1
ATOM 631 C CA . LEU A 1 88 ? -8.265 0.590 6.078 1.00 97.44 88 LEU A CA 1
ATOM 632 C C . LEU A 1 88 ? -6.802 0.287 6.421 1.00 97.44 88 LEU A C 1
ATOM 634 O O . LEU A 1 88 ? -6.324 0.678 7.479 1.00 97.44 88 LEU A O 1
ATOM 638 N N . VAL A 1 89 ? -6.072 -0.349 5.507 1.00 97.50 89 VAL A N 1
ATOM 639 C CA . VAL A 1 89 ? -4.613 -0.501 5.603 1.00 97.50 89 VAL A CA 1
ATOM 640 C C . VAL A 1 89 ? -3.965 0.248 4.446 1.00 97.50 89 VAL A C 1
ATOM 642 O O . VAL A 1 89 ? -4.244 -0.040 3.283 1.00 97.50 89 VAL A O 1
ATOM 645 N N . VAL A 1 90 ? -3.083 1.191 4.752 1.00 96.75 90 VAL A N 1
ATOM 646 C CA . VAL A 1 90 ? -2.237 1.867 3.767 1.00 96.75 90 VAL A CA 1
ATOM 647 C C . VAL A 1 90 ? -0.828 1.305 3.890 1.00 96.75 90 VAL A C 1
ATOM 649 O O . VAL A 1 90 ? -0.244 1.332 4.966 1.00 96.75 90 VAL A O 1
ATOM 652 N N . VAL A 1 91 ? -0.291 0.779 2.795 1.00 96.62 91 VAL A N 1
ATOM 653 C CA . VAL A 1 91 ? 1.096 0.327 2.685 1.00 96.62 91 VAL A CA 1
ATOM 654 C C . VAL A 1 91 ? 1.841 1.330 1.818 1.00 96.62 91 VAL A C 1
ATOM 656 O O . VAL A 1 91 ? 1.609 1.413 0.608 1.00 96.62 91 VAL A O 1
ATOM 659 N N . LEU A 1 92 ? 2.726 2.098 2.443 1.00 92.81 92 LEU A N 1
ATOM 660 C CA . LEU A 1 92 ? 3.654 2.974 1.750 1.00 92.81 92 LEU A CA 1
ATOM 661 C C . LEU A 1 92 ? 4.852 2.149 1.280 1.00 92.81 92 LEU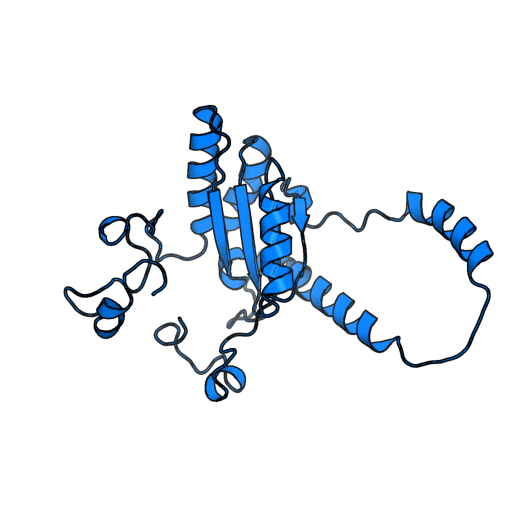 A C 1
ATOM 663 O O . LEU A 1 92 ? 5.558 1.567 2.097 1.00 92.81 92 LEU A O 1
ATOM 667 N N . ASN A 1 93 ? 5.066 2.116 -0.031 1.00 92.06 93 ASN A N 1
ATOM 668 C CA . ASN A 1 93 ? 6.296 1.652 -0.653 1.00 92.06 93 ASN A CA 1
ATOM 669 C C . ASN A 1 93 ? 7.209 2.863 -0.884 1.00 92.06 93 ASN A C 1
ATOM 671 O O . ASN A 1 93 ? 7.074 3.557 -1.895 1.00 92.06 93 ASN A O 1
ATOM 675 N N . ASP A 1 94 ? 8.089 3.125 0.073 1.00 84.44 94 ASP A N 1
ATOM 676 C CA . ASP A 1 94 ? 9.090 4.182 0.003 1.00 84.44 94 ASP A CA 1
ATOM 677 C C . ASP A 1 94 ? 10.364 3.633 -0.641 1.00 84.44 94 ASP A C 1
ATOM 679 O O . ASP A 1 94 ? 10.973 2.702 -0.124 1.00 84.44 94 ASP A O 1
ATOM 683 N N . ASN A 1 95 ? 10.753 4.162 -1.797 1.00 77.38 95 ASN A N 1
ATOM 684 C CA . ASN A 1 95 ? 11.993 3.786 -2.474 1.00 77.38 95 ASN A CA 1
ATOM 685 C C . ASN A 1 95 ? 12.951 4.971 -2.658 1.00 77.38 95 ASN A C 1
ATOM 687 O O . ASN A 1 95 ? 13.856 4.873 -3.489 1.00 77.38 95 ASN A O 1
ATOM 691 N N . ASP A 1 96 ? 12.754 6.038 -1.873 1.00 65.69 96 ASP A N 1
ATOM 692 C CA . ASP A 1 96 ? 13.582 7.246 -1.796 1.00 65.69 96 ASP A CA 1
ATOM 693 C C . ASP A 1 96 ? 13.800 7.937 -3.154 1.00 65.69 96 ASP A C 1
ATOM 695 O O . ASP A 1 96 ? 14.897 8.376 -3.503 1.00 65.69 96 ASP A O 1
ATOM 699 N N . MET A 1 97 ? 12.745 8.018 -3.973 1.00 51.69 97 MET A N 1
ATOM 700 C CA . MET A 1 97 ? 12.827 8.604 -5.311 1.00 51.69 97 MET A CA 1
ATOM 701 C C . MET A 1 97 ? 11.619 9.477 -5.644 1.00 51.69 97 MET A C 1
ATOM 703 O O . MET A 1 97 ? 10.714 9.113 -6.406 1.00 51.69 97 MET A O 1
ATOM 707 N N . SER A 1 98 ? 11.710 10.737 -5.235 1.00 44.38 98 SER A N 1
ATOM 708 C CA . SER A 1 98 ? 11.040 11.812 -5.958 1.00 44.38 98 SER A CA 1
ATOM 709 C C . SER A 1 98 ? 11.956 12.272 -7.100 1.00 44.38 98 SER A C 1
ATOM 711 O O . SER A 1 98 ? 12.864 13.066 -6.887 1.00 44.38 98 SER A O 1
ATOM 713 N N . ILE A 1 99 ? 11.732 11.770 -8.327 1.00 38.28 99 ILE A N 1
ATOM 714 C CA . ILE A 1 99 ? 12.507 12.131 -9.548 1.00 38.28 99 ILE A CA 1
ATOM 715 C C . ILE A 1 99 ? 12.547 13.654 -9.781 1.00 38.28 99 ILE A C 1
ATOM 717 O O . ILE A 1 99 ? 13.435 14.184 -10.443 1.00 38.28 99 ILE A O 1
ATOM 721 N N . SER A 1 100 ? 11.573 14.379 -9.241 1.00 42.28 100 SER A N 1
ATOM 722 C CA . SER A 1 100 ? 11.574 15.835 -9.224 1.00 42.28 100 SER A CA 1
ATOM 723 C C . SER A 1 100 ? 11.633 16.311 -7.776 1.00 42.28 100 SER A C 1
ATOM 725 O O . SER A 1 100 ? 10.960 15.708 -6.933 1.00 42.28 100 SER A O 1
ATOM 727 N N . PRO A 1 101 ? 12.395 17.374 -7.458 1.00 40.78 101 PRO A N 1
ATOM 728 C CA . PRO A 1 101 ? 1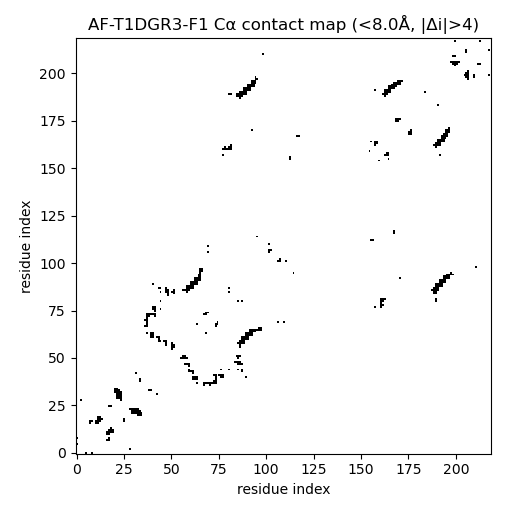2.340 17.975 -6.133 1.00 40.78 101 PRO A CA 1
ATOM 729 C C . PRO A 1 101 ? 10.871 18.256 -5.775 1.00 40.78 101 PRO A C 1
ATOM 731 O O . PRO A 1 101 ? 10.114 18.673 -6.660 1.00 40.78 101 PRO A O 1
ATOM 734 N N . PRO A 1 102 ? 10.437 17.998 -4.526 1.00 49.03 102 PRO A N 1
ATOM 735 C CA . PRO A 1 102 ? 9.067 18.273 -4.116 1.00 49.03 102 PRO A CA 1
ATOM 736 C C . PRO A 1 102 ? 8.717 19.723 -4.467 1.00 49.03 102 PRO A C 1
ATOM 738 O O . PRO A 1 102 ? 9.362 20.645 -3.983 1.00 49.03 102 PRO A O 1
ATOM 741 N N . VAL A 1 103 ? 7.728 19.951 -5.328 1.00 45.53 103 VAL A N 1
ATOM 742 C CA . VAL A 1 103 ? 7.251 21.306 -5.630 1.00 45.53 103 VAL A CA 1
ATOM 743 C C . VAL A 1 103 ? 6.065 21.613 -4.723 1.00 45.53 103 VAL A C 1
ATOM 745 O O . VAL A 1 103 ? 4.981 21.063 -4.896 1.00 45.53 103 VAL A O 1
ATOM 748 N N . GLY A 1 104 ? 6.292 22.472 -3.729 1.00 49.56 104 GLY A N 1
ATOM 749 C CA . GLY A 1 104 ? 5.269 22.920 -2.779 1.00 49.56 104 GLY A CA 1
ATOM 750 C C . GLY A 1 104 ? 5.626 22.661 -1.313 1.00 49.56 104 GLY A C 1
ATOM 751 O O . GLY A 1 104 ? 6.368 21.740 -0.970 1.00 49.56 104 GLY A O 1
ATOM 752 N N . ALA A 1 105 ? 5.104 23.510 -0.423 1.00 54.81 105 ALA A N 1
ATOM 753 C CA . ALA A 1 105 ? 5.443 23.497 1.003 1.00 54.81 105 ALA A CA 1
ATOM 754 C C . ALA A 1 105 ? 4.980 22.216 1.721 1.00 54.81 105 ALA A C 1
ATOM 756 O O . ALA A 1 105 ? 5.711 21.680 2.556 1.00 54.81 105 ALA A O 1
ATOM 757 N N . LEU A 1 106 ? 3.799 21.698 1.365 1.00 53.75 106 LEU A N 1
ATOM 758 C CA . LEU A 1 106 ? 3.247 20.475 1.950 1.00 53.75 106 LEU A CA 1
ATOM 759 C C . LEU A 1 106 ? 4.057 19.248 1.512 1.00 53.75 106 LEU A C 1
ATOM 761 O O . LEU A 1 106 ? 4.440 18.430 2.342 1.00 53.75 106 LEU A O 1
ATOM 765 N N . GLN A 1 107 ? 4.400 19.169 0.226 1.00 56.75 107 GLN A N 1
ATOM 766 C CA . GLN A 1 107 ? 5.208 18.096 -0.351 1.00 56.75 107 GLN A CA 1
ATOM 767 C C . GLN A 1 107 ? 6.620 18.080 0.242 1.00 56.75 107 GLN A C 1
ATOM 769 O O . GLN A 1 107 ? 7.128 17.012 0.569 1.00 56.75 107 GLN A O 1
ATOM 774 N N . HIS A 1 108 ? 7.229 19.248 0.467 1.00 57.81 108 HIS A N 1
ATOM 775 C CA . HIS A 1 108 ? 8.494 19.352 1.195 1.00 57.81 108 HIS A CA 1
ATOM 776 C C . HIS A 1 108 ? 8.388 18.896 2.652 1.00 57.81 108 HIS A C 1
ATOM 778 O O . HIS A 1 108 ? 9.318 18.274 3.161 1.00 57.81 108 HIS A O 1
ATOM 784 N N . HIS A 1 109 ? 7.287 19.210 3.336 1.00 58.69 109 HIS A N 1
ATOM 785 C CA . HIS A 1 109 ? 7.073 18.778 4.714 1.00 58.69 109 HIS A CA 1
ATOM 786 C C . HIS A 1 109 ? 6.929 17.255 4.804 1.00 58.69 109 HIS A C 1
ATOM 788 O O . HIS A 1 109 ? 7.583 16.623 5.626 1.00 58.69 109 HIS A O 1
ATOM 794 N N . LEU A 1 110 ? 6.171 16.658 3.887 1.00 59.75 110 LEU A N 1
ATOM 795 C CA . LEU A 1 110 ? 6.004 15.209 3.774 1.00 59.75 110 LEU A CA 1
ATOM 796 C C . LEU A 1 110 ? 7.293 14.494 3.422 1.00 59.75 110 LEU A C 1
ATOM 798 O O . LEU A 1 110 ? 7.660 13.541 4.098 1.00 59.75 110 LEU A O 1
ATOM 802 N N . ALA A 1 111 ? 8.009 14.991 2.414 1.00 59.97 111 ALA A N 1
ATOM 803 C CA . ALA A 1 111 ? 9.314 14.466 2.054 1.00 59.97 111 ALA A CA 1
ATOM 804 C C . ALA A 1 111 ? 10.277 14.536 3.248 1.00 59.97 111 ALA A C 1
ATOM 806 O O . ALA A 1 111 ? 11.033 13.599 3.473 1.00 59.97 111 ALA A O 1
ATOM 807 N N . ARG A 1 112 ? 10.221 15.598 4.068 1.00 60.69 112 ARG A N 1
ATOM 808 C CA . ARG A 1 112 ? 11.038 15.736 5.286 1.00 60.69 112 ARG A CA 1
ATOM 809 C C . ARG A 1 112 ? 10.628 14.772 6.398 1.00 60.69 112 ARG A C 1
ATOM 811 O O . ARG A 1 112 ? 11.504 14.260 7.083 1.00 60.69 112 ARG A O 1
ATOM 818 N N . ILE A 1 113 ? 9.333 14.527 6.588 1.00 59.16 113 ILE A N 1
ATOM 819 C CA . ILE A 1 113 ? 8.847 13.537 7.558 1.00 59.16 113 ILE A CA 1
ATOM 820 C C . ILE A 1 113 ? 9.308 12.137 7.139 1.00 59.16 113 ILE A C 1
ATOM 822 O O . ILE A 1 113 ? 9.896 11.426 7.948 1.00 59.16 113 ILE A O 1
ATOM 826 N N . LEU A 1 114 ? 9.122 11.770 5.868 1.00 57.34 114 LEU A N 1
ATOM 827 C CA . LEU A 1 114 ? 9.523 10.463 5.340 1.00 57.34 114 LEU A CA 1
ATOM 828 C C . LEU A 1 114 ? 11.051 10.264 5.399 1.00 57.34 114 LEU A C 1
ATOM 830 O O . LEU A 1 114 ? 11.523 9.286 5.979 1.00 57.34 114 LEU A O 1
ATOM 834 N N . SER A 1 115 ? 11.833 11.242 4.928 1.00 55.44 115 SER A N 1
ATOM 835 C CA . SER A 1 115 ? 13.309 11.183 4.931 1.00 55.44 115 SER A CA 1
ATOM 836 C C . SER A 1 115 ? 13.946 11.333 6.321 1.00 55.44 115 SER A C 1
ATOM 838 O O . SER A 1 115 ? 14.981 10.726 6.606 1.00 55.44 115 SER A O 1
ATOM 840 N N . GLY A 1 116 ? 13.334 12.101 7.229 1.00 52.41 116 GLY A N 1
ATOM 841 C CA . GLY A 1 116 ? 13.853 12.354 8.577 1.00 52.41 116 GLY A CA 1
ATOM 842 C C . GLY A 1 116 ? 13.879 11.110 9.471 1.00 52.41 116 GLY A C 1
ATOM 843 O O . GLY A 1 116 ? 14.776 10.961 10.306 1.00 52.41 116 GLY A O 1
ATOM 844 N N . HIS A 1 117 ? 12.944 10.176 9.276 1.00 50.62 117 HIS A N 1
ATOM 845 C CA . HIS A 1 117 ? 12.942 8.903 10.002 1.00 50.62 117 HIS A CA 1
ATOM 846 C C . HIS A 1 117 ? 14.001 7.923 9.478 1.00 50.62 117 HIS A C 1
ATOM 848 O O . HIS A 1 117 ? 14.614 7.217 10.283 1.00 50.62 117 HIS A O 1
ATOM 854 N N . LEU A 1 118 ? 14.286 7.930 8.170 1.00 45.84 118 LEU A N 1
ATOM 855 C CA . LEU A 1 118 ? 15.370 7.143 7.574 1.00 45.84 118 LEU A CA 1
ATOM 856 C C . LEU A 1 118 ? 16.745 7.609 8.091 1.00 45.84 118 LEU A C 1
ATOM 858 O O . LEU A 1 118 ? 17.568 6.795 8.520 1.00 45.84 118 LEU A O 1
ATOM 862 N N . TYR A 1 119 ? 16.949 8.931 8.166 1.00 38.38 119 TYR A N 1
ATOM 863 C CA . TYR A 1 119 ? 18.185 9.548 8.663 1.00 38.38 119 TYR A CA 1
ATOM 864 C C . TYR A 1 119 ? 18.490 9.179 10.128 1.00 38.38 119 TYR A C 1
ATOM 866 O O . TYR A 1 119 ? 19.628 8.862 10.486 1.00 38.38 119 TYR A O 1
ATOM 874 N N . ASN A 1 120 ? 17.464 9.137 10.984 1.00 40.72 120 ASN A N 1
ATOM 875 C CA . ASN A 1 120 ? 17.607 8.768 12.398 1.00 40.72 120 ASN A CA 1
ATOM 876 C C . ASN A 1 120 ? 17.865 7.267 12.631 1.00 40.72 120 ASN A C 1
ATOM 878 O O . ASN A 1 120 ? 18.391 6.889 13.682 1.00 40.72 120 ASN A O 1
ATOM 882 N N . SER A 1 121 ? 17.508 6.400 11.684 1.00 43.72 121 SER A N 1
ATOM 883 C CA . SER A 1 121 ? 17.831 4.967 11.742 1.00 43.72 121 SER A CA 1
ATOM 884 C C . SER A 1 121 ? 19.267 4.693 11.284 1.00 43.72 121 SER A C 1
ATOM 886 O O . SER A 1 121 ? 19.965 3.914 11.930 1.00 43.72 121 SER A O 1
ATOM 888 N N . MET A 1 122 ? 19.762 5.412 10.267 1.00 37.75 122 MET A N 1
ATOM 889 C CA . MET A 1 122 ? 21.173 5.344 9.854 1.00 37.75 122 MET A CA 1
ATOM 890 C C . MET A 1 122 ? 22.129 5.857 10.938 1.00 37.75 122 MET A C 1
ATOM 892 O O . MET A 1 122 ? 23.130 5.203 11.226 1.00 37.75 122 MET A O 1
ATOM 896 N N . ARG A 1 123 ? 21.8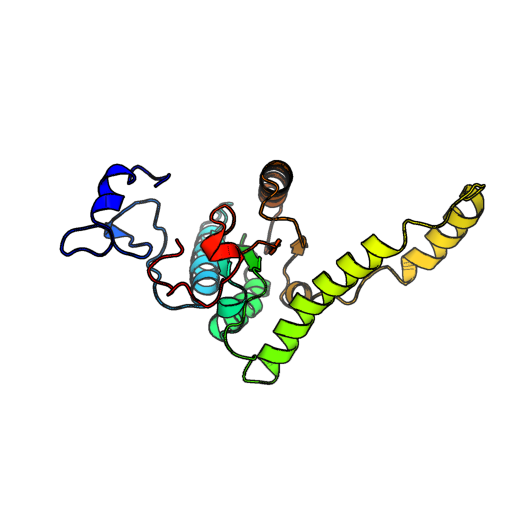00 6.969 11.613 1.00 41.34 123 ARG A N 1
ATOM 897 C CA . ARG A 1 123 ? 22.652 7.529 12.680 1.00 41.34 123 ARG A CA 1
ATOM 898 C C . ARG A 1 123 ? 22.757 6.627 13.918 1.00 41.34 123 ARG A C 1
ATOM 900 O O . ARG A 1 123 ? 23.785 6.624 14.588 1.00 41.34 123 ARG A O 1
ATOM 907 N N . ARG A 1 124 ? 21.731 5.815 14.201 1.00 47.16 124 ARG A N 1
ATOM 908 C CA . ARG A 1 124 ? 21.760 4.830 15.300 1.00 47.16 124 ARG A CA 1
ATOM 909 C C . ARG A 1 124 ? 22.574 3.574 14.969 1.00 47.16 124 ARG A C 1
ATOM 911 O O . ARG A 1 124 ? 23.077 2.929 15.883 1.00 47.16 124 ARG A O 1
ATOM 918 N N . GLY A 1 125 ? 22.748 3.248 13.686 1.00 41.56 125 GLY A N 1
ATOM 919 C CA . GLY A 1 125 ? 23.612 2.148 13.241 1.00 41.56 125 GLY A CA 1
ATOM 920 C C . GLY A 1 125 ? 25.110 2.432 13.403 1.00 41.56 125 GLY A C 1
ATOM 921 O O . GLY A 1 125 ? 25.887 1.501 13.598 1.00 41.56 125 GLY A O 1
ATOM 922 N N . SER A 1 126 ? 25.521 3.706 13.385 1.00 38.28 126 SER A N 1
ATOM 923 C CA . SER A 1 126 ? 26.934 4.108 13.462 1.00 38.28 126 SER A CA 1
ATOM 924 C C . SER A 1 126 ? 27.519 4.203 14.878 1.00 38.28 126 SER A C 1
ATOM 926 O O . SER A 1 126 ? 28.736 4.239 15.017 1.00 38.28 126 SER A O 1
ATOM 928 N N . GLU A 1 127 ? 26.704 4.217 15.938 1.00 44.59 127 GLU A N 1
ATOM 929 C CA . GLU A 1 127 ? 27.203 4.385 17.320 1.00 44.59 127 GLU A CA 1
ATOM 930 C C . GLU A 1 127 ? 27.633 3.073 18.007 1.00 44.59 127 GLU A C 1
ATOM 932 O O . GLU A 1 127 ? 28.091 3.090 19.147 1.00 44.59 127 GLU A O 1
ATOM 937 N N . LYS A 1 128 ? 27.558 1.919 17.330 1.00 44.88 128 LYS A N 1
ATOM 938 C CA . LYS A 1 128 ? 27.940 0.612 17.901 1.00 44.88 128 LYS A CA 1
ATOM 939 C C . LYS A 1 128 ? 29.358 0.147 17.552 1.00 44.88 128 LYS A C 1
ATOM 941 O O . LYS A 1 128 ? 29.573 -1.030 17.281 1.00 44.88 128 LYS A O 1
ATOM 946 N N . VAL A 1 129 ? 30.343 1.040 17.650 1.00 48.81 129 VAL A N 1
ATOM 947 C CA . VAL A 1 129 ? 31.754 0.650 17.833 1.00 48.81 129 VAL A CA 1
ATOM 948 C C . VAL A 1 129 ? 32.440 1.620 18.799 1.00 48.81 129 VAL A C 1
ATOM 950 O O . VAL A 1 129 ? 33.076 2.572 18.370 1.00 48.81 129 VAL A O 1
ATOM 953 N N . LEU A 1 130 ? 32.310 1.378 20.106 1.00 39.78 130 LEU A N 1
ATOM 954 C CA . LEU A 1 130 ? 33.273 1.759 21.152 1.00 39.78 130 LEU A CA 1
ATOM 955 C C . LEU A 1 130 ? 32.945 0.942 22.416 1.00 39.78 130 LEU A C 1
ATOM 957 O O . LEU A 1 130 ? 31.783 0.791 22.785 1.00 39.78 130 LEU A O 1
ATOM 961 N N . GLY A 1 131 ? 33.962 0.284 22.978 1.00 42.84 131 GLY A N 1
ATOM 962 C CA . GLY A 1 131 ? 33.805 -0.914 23.808 1.00 42.84 131 GLY A CA 1
ATOM 963 C C . GLY A 1 131 ? 33.678 -0.747 25.334 1.00 42.84 131 GLY A C 1
ATOM 964 O O . GLY A 1 131 ? 33.930 0.311 25.889 1.00 42.84 131 GLY A O 1
ATOM 965 N N . VAL A 1 132 ? 33.393 -1.906 25.957 1.00 42.69 132 VAL A N 1
ATOM 966 C CA . VAL A 1 132 ? 33.732 -2.390 27.325 1.00 42.69 132 VAL A CA 1
ATOM 967 C C . VAL A 1 132 ? 32.920 -1.909 28.572 1.00 42.69 132 VAL A C 1
ATOM 969 O O . VAL A 1 132 ? 33.268 -0.919 29.195 1.00 42.69 132 VAL A O 1
ATOM 972 N N . ALA A 1 133 ? 31.947 -2.758 28.989 1.00 45.78 133 ALA A N 1
ATOM 973 C CA . ALA A 1 133 ? 31.615 -3.326 30.343 1.00 45.78 133 ALA A CA 1
ATOM 974 C C . ALA A 1 133 ? 31.034 -2.463 31.548 1.00 45.78 133 ALA A C 1
ATOM 976 O O . ALA A 1 133 ? 30.991 -1.248 31.434 1.00 45.78 133 ALA A O 1
ATOM 977 N N . PRO A 1 134 ? 30.482 -3.056 32.663 1.00 48.06 134 PRO A N 1
ATOM 978 C CA . PRO A 1 134 ? 29.135 -2.821 33.291 1.00 48.06 134 PRO A CA 1
ATOM 979 C C . PRO A 1 134 ? 29.168 -2.125 34.702 1.00 48.06 134 PRO A C 1
ATOM 981 O O . PRO A 1 134 ? 30.275 -1.801 35.122 1.00 48.06 134 PRO A O 1
ATOM 984 N N . PRO A 1 135 ? 28.059 -1.913 35.492 1.00 50.88 135 PRO A N 1
ATOM 985 C CA . PRO A 1 135 ? 26.706 -2.514 35.478 1.00 50.88 135 PRO A CA 1
ATOM 986 C C . PRO A 1 135 ? 25.531 -1.524 35.292 1.00 50.88 135 PRO A C 1
ATOM 988 O O . PRO A 1 135 ? 25.330 -0.578 36.045 1.00 50.88 135 PRO A O 1
ATOM 991 N N . ILE A 1 136 ? 24.686 -1.808 34.298 1.00 57.12 136 ILE A N 1
ATOM 992 C CA . ILE A 1 136 ? 23.628 -0.914 33.777 1.00 57.12 136 ILE A CA 1
ATOM 993 C C . ILE A 1 136 ? 22.294 -1.015 34.561 1.00 57.12 136 ILE A C 1
ATOM 995 O O . ILE A 1 136 ? 21.378 -0.222 34.351 1.00 57.12 136 ILE A O 1
ATOM 999 N N . LEU A 1 137 ? 22.163 -1.959 35.498 1.00 51.62 137 LEU A N 1
ATOM 1000 C CA . LEU A 1 137 ? 20.864 -2.331 36.085 1.00 51.62 137 LEU A CA 1
ATOM 1001 C C . LEU A 1 137 ? 20.224 -1.259 36.989 1.00 51.62 137 LEU A C 1
ATOM 1003 O O . LEU A 1 137 ? 19.007 -1.091 36.944 1.00 51.62 137 LEU A O 1
ATOM 1007 N N . GLU A 1 138 ? 21.000 -0.507 37.776 1.00 54.75 138 GLU A N 1
ATOM 1008 C CA . GLU A 1 138 ? 20.433 0.546 38.643 1.00 54.75 138 GLU A CA 1
ATOM 1009 C C . GLU A 1 138 ? 20.157 1.856 37.893 1.00 54.75 138 GLU A C 1
ATOM 1011 O O . GLU A 1 138 ? 19.214 2.581 38.216 1.00 54.75 138 GLU A O 1
ATOM 1016 N N . PHE A 1 139 ? 20.922 2.126 36.833 1.00 49.06 139 PHE A N 1
ATOM 1017 C CA . PHE A 1 139 ? 20.696 3.279 35.962 1.00 49.06 139 PHE A CA 1
ATOM 1018 C C . PHE A 1 139 ? 19.458 3.074 35.074 1.00 49.06 139 PHE A C 1
ATOM 1020 O O . PHE A 1 139 ? 18.700 4.016 34.847 1.00 49.06 139 PHE A O 1
ATOM 1027 N N . ALA A 1 140 ? 19.195 1.829 34.656 1.00 46.31 140 ALA A N 1
ATOM 1028 C CA . ALA A 1 140 ? 18.027 1.463 33.858 1.00 46.31 140 ALA A CA 1
ATOM 1029 C C . ALA A 1 140 ? 16.697 1.732 34.583 1.00 46.31 140 ALA A C 1
ATOM 1031 O O . ALA A 1 140 ? 15.791 2.302 33.983 1.00 46.31 140 ALA A O 1
ATOM 1032 N N . LYS A 1 141 ? 16.591 1.410 35.883 1.00 45.38 141 LYS A N 1
ATOM 1033 C CA . LYS A 1 141 ? 15.354 1.638 36.656 1.00 45.38 141 LYS A CA 1
ATOM 1034 C C . LYS A 1 141 ? 15.018 3.122 36.834 1.00 45.38 141 LYS A C 1
ATOM 1036 O O . LYS A 1 141 ? 13.858 3.500 36.719 1.00 45.38 141 LYS A O 1
ATOM 1041 N N . ARG A 1 142 ? 16.022 3.983 37.051 1.00 48.09 142 ARG A N 1
ATOM 1042 C CA . ARG A 1 142 ? 15.811 5.444 37.137 1.00 48.09 142 ARG A CA 1
ATOM 1043 C C . ARG A 1 142 ? 15.510 6.089 35.785 1.00 48.09 142 ARG A C 1
ATOM 1045 O O . ARG A 1 142 ? 14.794 7.089 35.742 1.00 48.09 142 ARG A O 1
ATOM 1052 N N . TRP A 1 143 ? 16.027 5.520 34.696 1.00 44.53 143 TRP A N 1
ATOM 1053 C CA . TRP A 1 143 ? 15.683 5.935 33.336 1.00 44.53 143 TRP A CA 1
ATOM 1054 C C . TRP A 1 143 ? 14.258 5.539 32.958 1.00 44.53 143 TRP A C 1
ATOM 1056 O O . TRP A 1 143 ? 13.547 6.347 32.378 1.00 44.53 143 TRP A O 1
ATOM 1066 N N . GLU A 1 144 ? 13.799 4.352 33.346 1.00 44.44 144 GLU A N 1
ATOM 1067 C CA . GLU A 1 144 ? 12.443 3.882 33.046 1.00 44.44 144 GLU A CA 1
ATOM 1068 C C . GLU A 1 144 ? 11.353 4.786 33.657 1.00 44.44 144 GLU A C 1
ATOM 1070 O O . GLU A 1 144 ? 10.306 5.004 33.049 1.00 44.44 144 GLU A O 1
ATOM 1075 N N . GLU A 1 145 ? 11.613 5.383 34.823 1.00 45.97 145 GLU A N 1
ATOM 1076 C CA . GLU A 1 145 ? 10.687 6.317 35.482 1.00 45.97 145 GLU A CA 1
ATOM 1077 C C . GLU A 1 145 ? 10.703 7.728 34.868 1.00 45.97 145 GLU A C 1
ATOM 1079 O O . GLU A 1 145 ? 9.645 8.346 34.756 1.00 45.97 145 GLU A O 1
ATOM 1084 N N . HIS A 1 146 ? 11.852 8.215 34.384 1.00 43.41 146 HIS A N 1
ATOM 1085 C CA . HIS A 1 146 ? 11.953 9.522 33.711 1.00 43.41 146 HIS A CA 1
ATOM 1086 C C . HIS A 1 146 ? 11.602 9.468 32.216 1.00 43.41 146 HIS A C 1
ATOM 1088 O O . HIS A 1 146 ? 11.216 10.478 31.630 1.00 43.41 146 HIS A O 1
ATOM 1094 N N . MET A 1 147 ? 11.683 8.293 31.589 1.00 41.75 147 MET A N 1
ATOM 1095 C CA . MET A 1 147 ? 11.302 8.104 30.192 1.00 41.75 147 MET A CA 1
ATOM 1096 C C . MET A 1 147 ? 9.789 7.970 30.010 1.00 41.75 147 MET A C 1
ATOM 1098 O O . MET A 1 147 ? 9.282 8.401 28.979 1.00 41.75 147 MET A O 1
ATOM 1102 N N . LYS A 1 148 ? 9.036 7.488 31.009 1.00 37.81 148 LYS A N 1
ATOM 1103 C CA . LYS A 1 148 ? 7.565 7.373 30.919 1.00 37.81 148 LYS A CA 1
ATOM 1104 C C . LYS A 1 148 ? 6.854 8.704 30.621 1.00 37.81 148 LYS A C 1
ATOM 1106 O O . LYS A 1 148 ? 5.776 8.677 30.042 1.00 37.81 148 LYS A O 1
ATOM 1111 N N . GLY A 1 149 ? 7.460 9.851 30.953 1.00 39.22 149 GLY A N 1
ATOM 1112 C CA . GLY A 1 149 ? 6.931 11.190 30.646 1.00 39.22 149 GLY A CA 1
ATOM 1113 C C . GLY A 1 149 ? 7.452 11.844 29.354 1.00 39.22 149 GLY A C 1
ATOM 1114 O O . GLY A 1 149 ? 6.907 12.863 28.944 1.00 39.22 149 GLY A O 1
ATOM 1115 N N . MET A 1 150 ? 8.485 11.282 28.707 1.00 38.25 150 MET A N 1
ATOM 1116 C CA . MET A 1 150 ? 9.142 11.830 27.499 1.00 38.25 150 MET A CA 1
ATOM 1117 C C . MET A 1 150 ? 9.097 10.874 26.287 1.00 38.25 150 MET A C 1
ATOM 1119 O O . MET A 1 150 ? 9.672 11.166 25.242 1.00 38.25 150 MET A O 1
ATOM 1123 N N . MET A 1 151 ? 8.441 9.717 26.427 1.00 35.12 151 MET A N 1
ATOM 1124 C CA . MET A 1 151 ? 8.458 8.601 25.470 1.00 35.12 151 MET A CA 1
ATOM 1125 C C . MET A 1 151 ? 7.372 8.625 24.398 1.00 35.12 151 MET A C 1
ATOM 1127 O O . MET A 1 151 ? 7.258 7.652 23.656 1.00 35.12 151 MET A O 1
ATOM 1131 N N . THR A 1 152 ? 6.591 9.692 24.269 1.00 38.75 152 THR A N 1
ATOM 1132 C CA . THR A 1 152 ? 5.775 9.843 23.064 1.00 38.75 152 THR A CA 1
ATOM 1133 C C . THR A 1 152 ? 6.630 10.610 22.061 1.00 38.75 152 THR A C 1
ATOM 1135 O O . THR A 1 152 ? 6.770 11.827 22.216 1.00 38.75 152 THR A O 1
ATOM 1138 N N . PRO A 1 153 ? 7.270 9.956 21.065 1.00 43.00 153 PRO A N 1
ATOM 1139 C CA . PRO A 1 153 ? 7.769 10.704 19.918 1.00 43.00 153 PRO A CA 1
ATOM 1140 C C . PRO A 1 153 ? 6.630 11.596 19.400 1.00 43.00 153 PRO A C 1
ATOM 1142 O O . PRO A 1 153 ? 5.464 11.214 19.553 1.00 43.00 153 PRO A O 1
ATOM 1145 N N . PRO A 1 154 ? 6.923 12.788 18.845 1.00 42.59 154 PRO A N 1
ATOM 1146 C CA . PRO A 1 154 ? 5.879 13.597 18.231 1.00 42.59 154 PRO A CA 1
ATOM 1147 C C . PRO A 1 154 ? 5.080 12.690 17.300 1.00 42.59 154 PRO A C 1
ATOM 1149 O O . PRO A 1 154 ? 5.686 11.970 16.499 1.00 42.59 154 PRO A O 1
ATOM 1152 N N . ALA A 1 155 ? 3.758 12.673 17.495 1.00 52.38 155 ALA A N 1
ATOM 1153 C CA . ALA A 1 155 ? 2.867 11.850 16.700 1.00 52.38 155 ALA A CA 1
ATOM 1154 C C . ALA A 1 155 ? 3.218 12.091 15.231 1.00 52.38 155 ALA A C 1
ATOM 1156 O O . ALA A 1 155 ? 3.329 13.236 14.784 1.00 52.38 155 ALA A O 1
ATOM 1157 N N . THR A 1 156 ? 3.499 11.023 14.495 1.00 66.62 156 THR A N 1
ATOM 1158 C CA . THR A 1 156 ? 3.728 11.134 13.059 1.00 66.62 156 THR A CA 1
ATOM 1159 C C . THR A 1 156 ? 2.505 11.808 12.436 1.00 66.62 156 THR A C 1
ATOM 1161 O O . THR A 1 156 ? 1.384 11.646 12.919 1.00 66.62 156 THR A O 1
ATOM 1164 N N . LEU A 1 157 ? 2.678 12.536 11.331 1.00 73.56 157 LEU A N 1
ATOM 1165 C CA . LEU A 1 157 ? 1.550 13.150 10.613 1.00 73.56 157 LEU A CA 1
ATOM 1166 C C . LEU A 1 157 ? 0.408 12.142 10.345 1.00 73.56 157 LEU A C 1
ATOM 1168 O O . LEU A 1 157 ? -0.768 12.492 10.344 1.00 73.56 157 LEU A O 1
ATOM 1172 N N . PHE A 1 158 ? 0.750 10.868 10.147 1.00 81.44 158 PHE A N 1
ATOM 1173 C CA . PHE A 1 158 ? -0.214 9.789 9.938 1.00 81.44 158 PHE A CA 1
ATOM 1174 C C . PHE A 1 158 ? -1.041 9.469 11.192 1.00 81.44 158 PHE A C 1
ATOM 1176 O O . PHE A 1 158 ? -2.237 9.199 11.080 1.00 81.44 158 PHE A O 1
ATOM 1183 N N . GLU A 1 159 ? -0.445 9.549 12.379 1.00 81.31 159 GLU A N 1
ATOM 1184 C CA . GLU A 1 159 ? -1.158 9.389 13.651 1.00 81.31 159 GLU A CA 1
ATOM 1185 C C . GLU A 1 159 ? -2.134 10.543 13.900 1.00 81.31 159 GLU A C 1
ATOM 1187 O O . GLU A 1 159 ? -3.240 10.316 14.393 1.00 81.31 159 GLU A O 1
ATOM 1192 N N . GLU A 1 160 ? -1.808 11.764 13.466 1.00 82.31 160 GLU A N 1
ATOM 1193 C CA . GLU A 1 160 ? -2.752 12.893 13.508 1.00 82.31 160 GLU A CA 1
ATOM 1194 C C . GLU A 1 160 ? -3.983 12.651 12.612 1.00 82.31 160 GLU A C 1
ATOM 1196 O O . GLU A 1 160 ? -5.120 12.958 13.003 1.00 82.31 160 GLU A O 1
ATOM 1201 N N . PHE A 1 161 ? -3.778 12.001 11.458 1.00 84.25 161 PHE A N 1
ATOM 1202 C CA . PHE A 1 161 ? -4.845 11.493 10.585 1.00 84.25 161 PHE A CA 1
ATOM 1203 C C . PHE A 1 161 ? -5.579 10.261 11.147 1.00 84.25 161 PHE A C 1
ATOM 1205 O O . PHE A 1 161 ? -6.493 9.746 10.505 1.00 84.25 161 PHE A O 1
ATOM 1212 N N . GLY A 1 162 ? -5.238 9.797 12.352 1.00 86.44 162 GLY A N 1
ATOM 1213 C CA . GLY A 1 162 ? -5.910 8.688 13.027 1.00 86.44 162 GLY A CA 1
ATOM 1214 C C . GLY A 1 162 ? -5.447 7.302 12.582 1.00 86.44 162 GLY A C 1
ATOM 1215 O O . GLY A 1 162 ? -6.168 6.330 12.808 1.00 86.44 162 GLY A O 1
ATOM 1216 N N . PHE A 1 163 ? -4.278 7.194 11.946 1.00 91.12 163 PHE A N 1
ATOM 1217 C CA . PHE A 1 163 ? -3.673 5.906 11.625 1.00 91.12 163 PHE A CA 1
ATOM 1218 C C . PHE A 1 163 ? -2.783 5.410 12.757 1.00 91.12 163 PHE A C 1
ATOM 1220 O O . PHE A 1 163 ? -2.016 6.166 13.340 1.00 91.12 163 PHE A O 1
ATOM 1227 N N . ASN A 1 164 ? -2.806 4.104 12.992 1.00 89.44 164 ASN A N 1
ATOM 1228 C CA . ASN A 1 164 ? -1.734 3.441 13.717 1.00 89.44 164 ASN A CA 1
ATOM 1229 C C . ASN A 1 164 ? -0.533 3.247 12.778 1.00 89.44 164 ASN A C 1
ATOM 1231 O O . ASN A 1 164 ? -0.631 2.505 11.794 1.00 89.44 164 ASN A O 1
ATOM 1235 N N . TYR A 1 165 ? 0.576 3.928 13.061 1.00 86.62 165 TYR A N 1
ATOM 1236 C CA . TYR A 1 165 ? 1.776 3.897 12.230 1.00 86.62 165 TYR A CA 1
ATOM 1237 C C . TYR A 1 165 ? 2.709 2.739 12.619 1.00 86.62 165 TYR A C 1
ATOM 1239 O O . TYR A 1 165 ? 3.035 2.539 13.786 1.00 86.62 165 TYR A O 1
ATOM 1247 N N . ILE A 1 166 ? 3.163 1.968 11.627 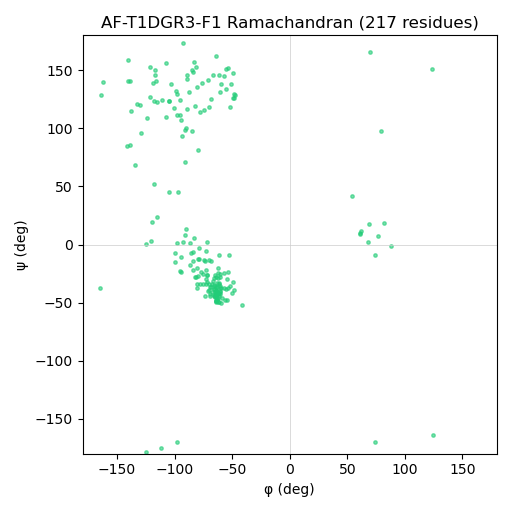1.00 85.56 166 ILE A N 1
ATOM 1248 C CA . ILE A 1 166 ? 4.018 0.787 11.793 1.00 85.56 166 ILE A CA 1
ATOM 1249 C C . ILE A 1 166 ? 5.180 0.880 10.798 1.00 85.56 166 ILE A C 1
ATOM 1251 O O . ILE A 1 166 ? 4.961 0.913 9.588 1.00 85.56 166 ILE A O 1
ATOM 1255 N N . GLY A 1 167 ? 6.418 0.882 11.295 1.00 83.69 167 GLY A N 1
ATOM 1256 C CA . GLY A 1 167 ? 7.638 0.917 10.478 1.00 83.69 167 GLY A CA 1
ATOM 1257 C C . GLY A 1 167 ? 8.574 2.086 10.824 1.00 83.69 167 GLY A C 1
ATOM 1258 O O . GLY A 1 167 ? 8.427 2.690 11.888 1.00 83.69 167 GLY A O 1
ATOM 1259 N N . PRO A 1 168 ? 9.544 2.426 9.953 1.00 84.38 168 PRO A N 1
ATOM 1260 C CA . PRO A 1 168 ? 9.838 1.769 8.676 1.00 84.38 168 PRO A CA 1
ATOM 1261 C C . PRO A 1 168 ? 10.361 0.333 8.853 1.00 84.38 168 PRO A C 1
ATOM 1263 O O . PRO A 1 168 ? 11.080 0.054 9.811 1.00 84.38 168 PRO A O 1
ATOM 1266 N N . ILE A 1 169 ? 10.018 -0.568 7.928 1.00 82.94 169 ILE A N 1
ATOM 1267 C CA . ILE A 1 169 ? 10.593 -1.924 7.832 1.00 82.94 169 ILE A CA 1
ATOM 1268 C C . ILE A 1 169 ? 11.252 -2.151 6.467 1.00 82.94 169 ILE A C 1
ATOM 1270 O O . ILE A 1 169 ? 10.849 -1.535 5.480 1.00 82.94 169 ILE A O 1
ATOM 1274 N N . ASP A 1 170 ? 12.247 -3.038 6.409 1.00 81.75 170 ASP A N 1
ATOM 1275 C CA . ASP A 1 170 ? 12.893 -3.424 5.149 1.00 81.75 170 ASP A CA 1
ATOM 1276 C C . ASP A 1 170 ? 11.929 -4.252 4.288 1.00 81.75 170 ASP A C 1
ATOM 1278 O O . ASP A 1 170 ? 11.478 -5.328 4.678 1.00 81.75 170 ASP A O 1
ATOM 1282 N N . GLY A 1 171 ? 11.603 -3.740 3.105 1.00 88.44 171 GLY A N 1
ATOM 1283 C CA . GLY A 1 171 ? 10.729 -4.391 2.139 1.00 88.44 171 GLY A CA 1
ATOM 1284 C C . GLY A 1 171 ? 11.388 -5.497 1.319 1.00 88.44 171 GLY A C 1
ATOM 1285 O O . GLY A 1 171 ? 10.711 -6.129 0.509 1.00 88.44 171 GLY A O 1
ATOM 1286 N N . HIS A 1 172 ? 12.687 -5.736 1.502 1.00 89.12 172 HIS A N 1
ATOM 1287 C CA . HIS A 1 172 ? 13.401 -6.872 0.913 1.00 89.12 172 HIS A CA 1
ATOM 1288 C C . HIS A 1 172 ? 13.595 -8.029 1.890 1.00 89.12 172 HIS A C 1
ATOM 1290 O O . HIS A 1 172 ? 14.025 -9.103 1.470 1.00 89.12 172 HIS A O 1
ATOM 1296 N N . ASP A 1 173 ? 13.244 -7.840 3.162 1.00 90.69 173 ASP A N 1
ATOM 1297 C CA . ASP A 1 173 ? 13.165 -8.914 4.145 1.00 90.69 173 ASP A CA 1
ATOM 1298 C C . ASP A 1 173 ? 11.743 -9.495 4.154 1.00 90.69 173 ASP A C 1
ATOM 1300 O O . ASP A 1 173 ? 10.801 -8.945 4.735 1.00 90.69 173 ASP A O 1
ATOM 1304 N N . LEU A 1 174 ? 11.576 -10.621 3.455 1.00 93.94 174 LEU A N 1
ATOM 1305 C CA . LEU A 1 174 ? 10.272 -11.262 3.305 1.00 93.94 174 LEU A CA 1
ATOM 1306 C C . LEU A 1 174 ? 9.731 -11.799 4.638 1.00 93.94 174 LEU A C 1
ATOM 1308 O O . LEU A 1 174 ? 8.521 -11.747 4.859 1.00 93.94 174 LEU A O 1
ATOM 1312 N N . ASP A 1 175 ? 10.595 -12.282 5.529 1.00 91.88 175 ASP A N 1
ATOM 1313 C CA . ASP A 1 175 ? 10.179 -12.856 6.810 1.00 91.88 175 ASP A CA 1
ATOM 1314 C C . ASP A 1 175 ? 9.632 -11.761 7.736 1.00 91.88 175 ASP A C 1
ATOM 1316 O O . ASP A 1 175 ? 8.560 -11.912 8.344 1.00 91.88 175 ASP A O 1
ATOM 1320 N N . ILE A 1 176 ? 10.300 -10.603 7.777 1.00 89.50 176 ILE A N 1
ATOM 1321 C CA . ILE A 1 176 ? 9.811 -9.413 8.486 1.00 89.50 176 ILE A CA 1
ATOM 1322 C C . ILE A 1 176 ? 8.509 -8.905 7.856 1.00 89.50 176 ILE A C 1
ATOM 1324 O O . ILE A 1 176 ? 7.553 -8.611 8.581 1.00 89.50 176 ILE A O 1
ATOM 1328 N N . LEU A 1 177 ? 8.416 -8.834 6.526 1.00 91.81 177 LEU A N 1
ATOM 1329 C CA . LEU A 1 177 ? 7.198 -8.379 5.848 1.00 91.81 177 LEU A CA 1
ATOM 1330 C C . LEU A 1 177 ? 5.997 -9.281 6.138 1.00 91.81 177 LEU A C 1
ATOM 1332 O O . LEU A 1 177 ? 4.925 -8.789 6.502 1.00 91.81 177 LEU A O 1
ATOM 1336 N N . VAL A 1 178 ? 6.156 -10.597 5.994 1.00 95.62 178 VAL A N 1
ATOM 1337 C CA . VAL A 1 178 ? 5.075 -11.569 6.198 1.00 95.62 178 VAL A CA 1
ATOM 1338 C C . VAL A 1 178 ? 4.620 -11.566 7.653 1.00 95.62 178 VAL A C 1
ATOM 1340 O O . VAL A 1 178 ? 3.413 -11.533 7.919 1.00 95.62 178 VAL A O 1
ATOM 1343 N N . SER A 1 179 ? 5.556 -11.557 8.604 1.00 94.06 179 SER A N 1
ATOM 1344 C CA . SER A 1 179 ? 5.224 -11.495 10.031 1.00 94.06 179 SER A CA 1
ATOM 1345 C C . SER A 1 179 ? 4.520 -10.183 10.397 1.00 94.06 179 SER A C 1
ATOM 1347 O O . SER A 1 179 ? 3.482 -10.209 11.066 1.00 94.06 179 SER A O 1
ATOM 1349 N N . THR A 1 180 ? 4.992 -9.047 9.877 1.00 92.56 180 THR A N 1
ATOM 1350 C CA . THR A 1 180 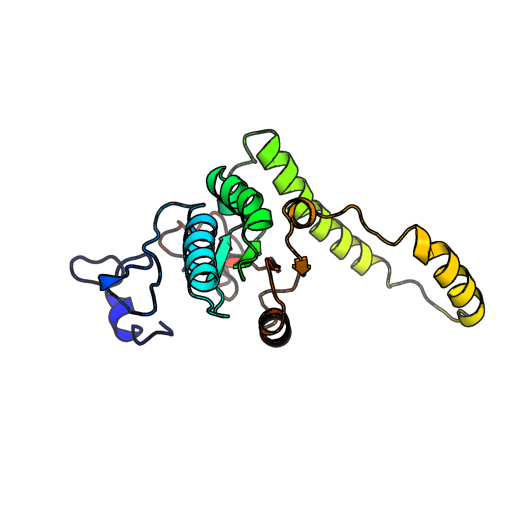? 4.375 -7.733 10.108 1.00 92.56 180 THR A CA 1
ATOM 1351 C C . THR A 1 180 ? 2.967 -7.664 9.523 1.00 92.56 180 THR A C 1
ATOM 1353 O O . THR A 1 180 ? 2.025 -7.333 10.242 1.00 92.56 180 THR A O 1
ATOM 1356 N N . LEU A 1 181 ? 2.773 -8.055 8.259 1.00 95.19 181 LEU A N 1
ATOM 1357 C CA . LEU A 1 181 ? 1.449 -8.092 7.624 1.00 95.19 181 LEU A CA 1
ATOM 1358 C C . LEU A 1 181 ? 0.488 -9.044 8.354 1.00 95.19 181 LEU A C 1
ATOM 1360 O O . LEU A 1 181 ? -0.699 -8.744 8.500 1.00 95.19 181 LEU A O 1
ATOM 1364 N N . THR A 1 182 ? 0.995 -10.164 8.874 1.00 95.44 182 THR A N 1
ATOM 1365 C CA . THR A 1 182 ? 0.208 -11.108 9.682 1.00 95.44 182 THR A CA 1
ATOM 1366 C C . THR A 1 182 ? -0.276 -10.481 10.990 1.00 95.44 182 THR A C 1
ATOM 1368 O O . THR A 1 182 ? -1.401 -10.756 11.419 1.00 95.44 182 THR A O 1
ATOM 1371 N N . ASN A 1 183 ? 0.538 -9.626 11.612 1.00 92.44 183 ASN A N 1
ATOM 1372 C CA . ASN A 1 183 ? 0.162 -8.881 12.812 1.00 92.44 183 ASN A CA 1
ATOM 1373 C C . ASN A 1 183 ? -0.818 -7.748 12.491 1.00 92.44 183 ASN A C 1
ATOM 1375 O O . ASN A 1 183 ? -1.852 -7.652 13.149 1.00 92.44 183 ASN A O 1
ATOM 1379 N N . VAL A 1 184 ? -0.578 -6.975 11.425 1.00 93.50 184 VAL A N 1
ATOM 1380 C CA . VAL A 1 184 ? -1.496 -5.927 10.934 1.00 93.50 184 VAL A CA 1
ATOM 1381 C C . VAL A 1 184 ? -2.886 -6.498 10.649 1.00 93.50 184 VAL A C 1
ATOM 1383 O O . VAL A 1 184 ? -3.897 -5.895 11.001 1.00 93.50 184 VAL A O 1
ATOM 1386 N N . ARG A 1 185 ? -2.965 -7.720 10.107 1.00 92.38 185 ARG A N 1
ATOM 1387 C CA . ARG A 1 185 ? -4.227 -8.443 9.875 1.00 92.38 185 ARG A CA 1
ATOM 1388 C C . ARG A 1 185 ? -5.021 -8.743 11.160 1.00 92.38 185 ARG A C 1
ATOM 1390 O O . ARG A 1 185 ? -6.153 -9.215 11.075 1.00 92.38 185 ARG A O 1
ATOM 1397 N N . LYS A 1 186 ? -4.489 -8.518 12.355 1.00 93.06 186 LYS A N 1
ATOM 1398 C CA . LYS A 1 186 ? -5.232 -8.693 13.615 1.00 93.06 186 LYS A CA 1
ATOM 1399 C C . LYS A 1 186 ? -5.750 -7.368 14.179 1.00 93.06 186 LYS A C 1
ATOM 1401 O O . LYS A 1 186 ? -6.628 -7.400 15.029 1.00 93.06 186 LYS A O 1
ATOM 1406 N N . LEU A 1 187 ? -5.251 -6.235 13.686 1.00 92.06 187 LEU A N 1
ATOM 1407 C CA . LEU A 1 187 ? -5.569 -4.900 14.193 1.00 92.06 187 LEU A CA 1
ATOM 1408 C C . LEU A 1 187 ? -6.851 -4.341 13.564 1.00 92.06 187 LEU A C 1
ATOM 1410 O O . LEU A 1 187 ? -7.202 -4.673 12.428 1.00 92.06 187 LEU A O 1
ATOM 1414 N N . GLU A 1 188 ? -7.563 -3.500 14.304 1.00 91.94 188 GLU A N 1
ATOM 1415 C CA . GLU A 1 188 ? -8.785 -2.834 13.845 1.00 91.94 188 GLU A CA 1
ATOM 1416 C C . GLU A 1 188 ? -8.547 -1.348 13.590 1.00 91.94 188 GLU A C 1
ATOM 1418 O O . GLU A 1 188 ? -7.629 -0.748 14.147 1.00 91.94 188 GLU A O 1
ATOM 1423 N N . GLY A 1 189 ? -9.388 -0.761 12.743 1.00 92.50 189 GLY A N 1
ATOM 1424 C CA . GLY A 1 189 ? -9.288 0.638 12.349 1.00 92.50 189 GLY A CA 1
ATOM 1425 C C . GLY A 1 189 ? -8.140 0.923 11.372 1.00 92.50 189 GLY A C 1
ATOM 1426 O O . GLY A 1 189 ? -7.534 -0.011 10.830 1.00 92.50 189 GLY A O 1
ATOM 1427 N N . PRO A 1 190 ? -7.842 2.210 11.121 1.00 95.25 190 PRO A N 1
ATOM 1428 C CA . PRO A 1 190 ? -6.860 2.630 10.125 1.00 95.25 190 PRO A CA 1
ATOM 1429 C C . PRO A 1 190 ? -5.417 2.264 10.513 1.00 95.25 190 PRO A C 1
ATOM 1431 O O . PRO A 1 190 ? -4.929 2.640 11.576 1.00 95.25 190 PRO A O 1
ATOM 1434 N N . GLN A 1 191 ? -4.713 1.554 9.631 1.00 95.44 191 GLN A N 1
ATOM 1435 C CA . GLN A 1 191 ? -3.315 1.138 9.800 1.00 95.44 191 GLN A CA 1
ATOM 1436 C C . GLN A 1 191 ? -2.447 1.734 8.692 1.00 95.44 191 GLN A C 1
ATOM 1438 O O . GLN A 1 191 ? -2.851 1.729 7.527 1.00 95.44 191 GLN A O 1
ATOM 1443 N N . PHE A 1 192 ? -1.252 2.208 9.033 1.00 94.00 192 PHE A N 1
ATOM 1444 C CA . PHE A 1 192 ? -0.282 2.738 8.079 1.00 94.00 192 PHE A CA 1
ATOM 1445 C C . PHE A 1 192 ? 1.043 1.986 8.218 1.00 94.00 192 PHE A C 1
ATOM 1447 O O . PHE A 1 192 ? 1.750 2.142 9.208 1.00 94.00 192 PHE A O 1
ATOM 1454 N N . LEU A 1 193 ? 1.377 1.156 7.232 1.00 93.19 193 LEU A N 1
ATOM 1455 C CA . LEU A 1 193 ? 2.611 0.378 7.182 1.00 93.19 193 LEU A CA 1
ATOM 1456 C C . LEU A 1 193 ? 3.621 1.062 6.255 1.00 93.19 193 LEU A C 1
ATOM 1458 O O . LEU A 1 193 ? 3.384 1.169 5.053 1.00 93.19 193 LEU A O 1
ATOM 1462 N N . HIS A 1 194 ? 4.755 1.485 6.803 1.00 90.44 194 HIS A N 1
ATOM 1463 C CA . HIS A 1 194 ? 5.852 2.081 6.049 1.00 90.44 194 HIS A CA 1
ATOM 1464 C C . HIS A 1 194 ? 6.895 1.014 5.694 1.00 90.44 194 HIS A C 1
ATOM 1466 O O . HIS A 1 194 ? 7.597 0.497 6.564 1.00 90.44 194 HIS A O 1
ATOM 1472 N N . VAL A 1 195 ? 6.991 0.691 4.405 1.00 88.25 195 VAL A N 1
ATOM 1473 C CA . VAL A 1 195 ? 7.938 -0.275 3.844 1.00 88.25 195 VAL A CA 1
ATOM 1474 C C . VAL A 1 195 ? 8.971 0.454 2.997 1.00 88.25 195 VAL A C 1
ATOM 1476 O O . VAL A 1 195 ? 8.612 1.140 2.042 1.00 88.25 195 VAL A O 1
ATOM 1479 N N . VAL A 1 196 ? 10.246 0.261 3.317 1.00 84.50 196 VAL A N 1
ATOM 1480 C CA . VAL A 1 196 ? 11.369 0.836 2.575 1.00 84.50 196 VAL A CA 1
ATOM 1481 C C . VAL A 1 196 ? 11.871 -0.190 1.568 1.00 84.50 196 VAL A C 1
ATOM 1483 O O . VAL A 1 196 ? 12.214 -1.309 1.934 1.00 84.50 196 VAL A O 1
ATOM 1486 N N . THR A 1 197 ? 11.926 0.167 0.292 1.00 85.50 197 THR A N 1
ATOM 1487 C CA . THR A 1 197 ? 12.434 -0.685 -0.783 1.00 85.50 197 THR A CA 1
ATOM 1488 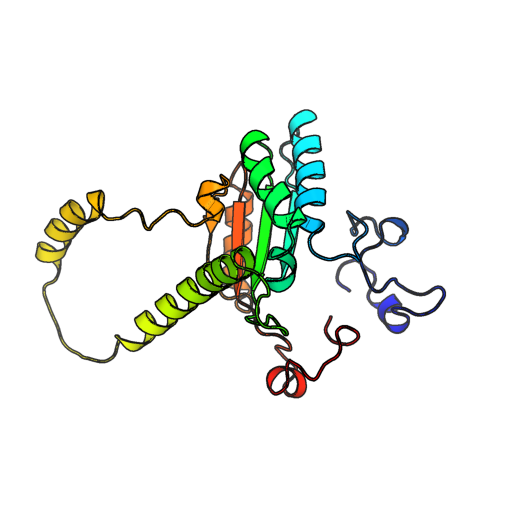C C . THR A 1 197 ? 13.543 0.016 -1.564 1.00 85.50 197 THR A C 1
ATOM 1490 O O . THR A 1 197 ? 13.971 1.123 -1.260 1.00 85.50 197 THR A O 1
ATOM 1493 N N . ARG A 1 198 ? 14.059 -0.666 -2.587 1.00 79.75 198 ARG A N 1
ATOM 1494 C CA . ARG A 1 198 ? 15.102 -0.167 -3.481 1.00 79.75 198 ARG A CA 1
ATOM 1495 C C . ARG A 1 198 ? 14.620 -0.405 -4.897 1.00 79.75 198 ARG A C 1
ATOM 1497 O O . ARG A 1 198 ? 14.360 -1.554 -5.266 1.00 79.75 198 ARG A O 1
ATOM 1504 N N . LYS A 1 199 ? 14.478 0.660 -5.688 1.00 77.12 199 LYS A N 1
ATOM 1505 C CA . LYS A 1 199 ? 14.069 0.521 -7.089 1.00 77.12 199 LYS A CA 1
ATOM 1506 C C . LYS A 1 199 ? 15.084 -0.334 -7.840 1.00 77.12 199 LYS A C 1
ATOM 1508 O O . LYS A 1 199 ? 16.288 -0.177 -7.665 1.00 77.12 199 LYS A O 1
ATOM 1513 N N . GLY A 1 200 ? 14.584 -1.233 -8.683 1.00 75.62 200 GLY A N 1
ATOM 1514 C CA . GLY A 1 200 ? 15.440 -2.077 -9.508 1.00 75.62 200 GLY A CA 1
ATOM 1515 C C . GLY A 1 200 ? 16.103 -3.232 -8.764 1.00 75.62 200 GLY A C 1
ATOM 1516 O O . GLY A 1 200 ? 16.925 -3.907 -9.374 1.00 75.62 200 GLY A O 1
ATOM 1517 N N . LYS A 1 201 ? 15.757 -3.478 -7.488 1.00 78.50 201 LYS A N 1
ATOM 1518 C CA . LYS A 1 201 ? 16.342 -4.571 -6.703 1.00 78.50 201 LYS A CA 1
ATOM 1519 C C . LYS A 1 201 ? 16.330 -5.890 -7.484 1.00 78.50 201 LYS A C 1
ATOM 1521 O O . LYS A 1 201 ? 15.290 -6.306 -7.989 1.00 78.50 201 LYS A O 1
ATOM 1526 N N . GLY A 1 202 ? 17.479 -6.557 -7.535 1.00 78.44 202 GLY A N 1
ATOM 1527 C CA . GLY A 1 202 ? 17.668 -7.827 -8.235 1.00 78.44 202 GLY A CA 1
ATOM 1528 C C . GLY A 1 202 ? 18.047 -7.676 -9.710 1.00 78.44 202 GLY A C 1
ATOM 1529 O O . GLY A 1 202 ? 18.301 -8.684 -10.364 1.00 78.44 202 GLY A O 1
ATOM 1530 N N . TYR A 1 203 ? 18.138 -6.448 -10.231 1.00 78.44 203 TYR A N 1
ATOM 1531 C CA . TYR A 1 203 ? 18.635 -6.161 -11.574 1.00 78.44 203 TYR A CA 1
ATOM 1532 C C . TYR A 1 203 ? 19.722 -5.069 -11.512 1.00 78.44 203 TYR A C 1
ATOM 1534 O O . TYR A 1 203 ? 19.397 -3.880 -11.506 1.00 78.44 203 TYR A O 1
ATOM 1542 N N . PRO A 1 204 ? 21.019 -5.441 -11.478 1.00 77.94 204 PRO A N 1
ATOM 1543 C CA . PRO A 1 204 ? 22.124 -4.504 -11.242 1.00 77.94 204 PRO A CA 1
ATOM 1544 C C . PRO A 1 204 ? 22.118 -3.237 -12.121 1.00 77.94 204 PRO A C 1
ATOM 1546 O O . PRO A 1 204 ? 22.274 -2.148 -11.569 1.00 77.94 204 PRO A O 1
ATOM 1549 N N . PRO A 1 205 ? 21.809 -3.301 -13.437 1.00 74.31 205 PRO A N 1
ATOM 1550 C CA . PRO A 1 205 ? 21.728 -2.094 -14.264 1.00 74.31 205 PRO A CA 1
ATOM 1551 C C . PRO A 1 205 ? 20.642 -1.096 -13.820 1.00 74.31 205 PRO A C 1
ATOM 1553 O O . PRO A 1 205 ? 20.784 0.105 -14.045 1.00 74.31 205 PRO A O 1
ATOM 1556 N N . ALA A 1 206 ? 19.556 -1.575 -13.200 1.00 69.75 206 ALA A N 1
ATOM 1557 C CA . ALA A 1 206 ? 18.502 -0.730 -12.634 1.00 69.75 206 ALA A CA 1
ATOM 1558 C C . ALA A 1 206 ? 18.847 -0.166 -11.264 1.00 69.75 206 ALA A C 1
ATOM 1560 O O . ALA A 1 206 ? 18.423 0.942 -10.945 1.00 69.75 206 ALA A O 1
ATOM 1561 N N . GLU A 1 207 ? 19.586 -0.929 -10.460 1.00 69.06 207 GLU A N 1
ATOM 1562 C CA . GLU A 1 207 ? 20.018 -0.498 -9.134 1.00 69.06 207 GLU A CA 1
ATOM 1563 C C . GLU A 1 207 ? 21.071 0.615 -9.198 1.00 69.06 207 GLU A C 1
ATOM 1565 O O . GLU A 1 207 ? 21.101 1.472 -8.315 1.00 69.06 207 GLU A O 1
ATOM 1570 N N . GLU A 1 208 ? 21.933 0.589 -10.219 1.00 69.88 208 GLU A N 1
ATOM 1571 C CA . GLU A 1 208 ? 23.005 1.570 -10.436 1.00 69.88 208 GLU A CA 1
ATOM 1572 C C . GLU A 1 208 ? 22.514 2.849 -11.128 1.00 69.88 208 GLU A C 1
ATOM 1574 O O . GLU A 1 208 ? 23.089 3.918 -10.930 1.00 69.88 208 GLU A O 1
ATOM 1579 N N . ARG A 1 209 ? 21.446 2.764 -11.935 1.00 65.19 209 ARG A N 1
ATOM 1580 C CA . ARG A 1 209 ? 20.848 3.919 -12.625 1.00 65.19 209 ARG A CA 1
ATOM 1581 C C . ARG A 1 209 ? 19.318 3.941 -12.520 1.00 65.19 209 ARG A C 1
ATOM 1583 O O . ARG A 1 209 ? 18.633 3.802 -13.545 1.00 65.19 209 ARG A O 1
ATOM 1590 N N . PRO A 1 210 ? 18.770 4.173 -11.316 1.00 59.06 210 PRO A N 1
ATOM 1591 C CA . PRO A 1 210 ? 17.331 4.124 -11.067 1.00 59.06 210 PRO A CA 1
ATOM 1592 C C . PRO A 1 210 ? 16.516 5.138 -11.891 1.00 59.06 210 PRO A C 1
ATOM 1594 O O . PRO A 1 210 ? 15.363 4.857 -12.238 1.00 59.06 210 PRO A O 1
ATOM 1597 N N . ASP A 1 211 ? 17.109 6.275 -12.266 1.00 60.94 211 ASP A N 1
ATOM 1598 C CA . ASP A 1 211 ? 16.459 7.330 -13.064 1.00 60.94 211 ASP A CA 1
ATOM 1599 C C . ASP A 1 211 ? 16.426 7.033 -14.569 1.00 60.94 211 ASP A C 1
ATOM 1601 O O . ASP A 1 211 ? 15.606 7.584 -15.300 1.00 60.94 211 ASP A O 1
ATOM 1605 N N . SER A 1 212 ? 17.297 6.137 -15.044 1.00 55.34 212 SER A N 1
ATOM 1606 C CA . SER A 1 212 ? 17.458 5.846 -16.476 1.00 55.34 212 SER A CA 1
ATOM 1607 C C . SER A 1 212 ? 16.456 4.831 -17.026 1.00 55.34 212 SER A C 1
ATOM 1609 O O . SER A 1 212 ? 16.422 4.603 -18.234 1.00 55.34 212 SER A O 1
ATOM 1611 N N . ILE A 1 213 ? 15.635 4.223 -16.163 1.00 52.81 213 ILE A N 1
ATOM 1612 C CA . ILE A 1 213 ? 14.619 3.251 -16.572 1.00 52.81 213 ILE A CA 1
ATOM 1613 C C . ILE A 1 213 ? 13.265 3.952 -16.674 1.00 52.81 213 ILE A C 1
ATOM 1615 O O . ILE A 1 213 ? 12.692 4.333 -15.645 1.00 52.81 213 ILE A O 1
ATOM 1619 N N . PRO A 1 214 ? 12.713 4.103 -17.895 1.00 48.62 214 PRO A N 1
ATOM 1620 C CA . PRO A 1 214 ? 11.377 4.643 -18.081 1.00 48.62 214 PRO A CA 1
ATOM 1621 C C . PRO A 1 214 ? 10.356 3.809 -17.302 1.00 48.62 214 PRO A C 1
ATOM 1623 O O . PRO A 1 214 ? 10.455 2.580 -17.250 1.00 48.62 214 PRO A O 1
ATOM 1626 N N . ARG A 1 215 ? 9.313 4.459 -16.762 1.00 51.34 215 ARG A N 1
ATOM 1627 C CA . ARG A 1 215 ? 8.195 3.812 -16.033 1.00 51.34 215 ARG A CA 1
ATOM 1628 C C . ARG A 1 215 ? 7.511 2.669 -16.812 1.00 51.34 215 ARG A C 1
ATOM 1630 O O . ARG A 1 215 ? 6.676 1.964 -16.253 1.00 51.34 215 ARG A O 1
ATOM 1637 N N . SER A 1 216 ? 7.825 2.483 -18.096 1.00 41.97 216 SER A N 1
ATOM 1638 C CA . SER A 1 216 ? 7.340 1.386 -18.931 1.00 41.97 216 SER A CA 1
ATOM 1639 C C . SER A 1 216 ? 8.052 0.045 -18.748 1.00 41.97 216 SER A C 1
ATOM 1641 O O . SER A 1 216 ? 7.517 -0.944 -19.237 1.00 41.97 216 SER A O 1
ATOM 1643 N N . HIS A 1 217 ? 9.197 -0.009 -18.058 1.00 34.81 217 HIS A N 1
ATOM 1644 C CA . HIS A 1 217 ? 10.032 -1.219 -17.979 1.00 34.81 217 HIS A CA 1
ATOM 1645 C C . HIS A 1 217 ? 10.355 -1.711 -16.561 1.00 34.81 217 HIS A C 1
ATOM 1647 O O . HIS A 1 217 ? 11.047 -2.713 -16.422 1.00 34.81 217 HIS A O 1
ATOM 1653 N N . ALA A 1 218 ? 9.870 -1.040 -15.515 1.00 31.12 218 ALA A N 1
ATOM 1654 C CA . ALA A 1 218 ? 10.192 -1.374 -14.127 1.00 31.12 218 ALA A CA 1
ATOM 1655 C C . ALA A 1 218 ? 8.960 -1.785 -13.310 1.00 31.12 218 ALA A C 1
ATOM 1657 O O . ALA A 1 218 ? 8.747 -1.191 -12.263 1.00 31.12 218 ALA A O 1
ATOM 1658 N N . PHE A 1 219 ? 8.156 -2.741 -13.787 1.00 39.19 219 PHE A N 1
ATOM 1659 C CA . PHE A 1 219 ? 7.192 -3.516 -12.986 1.00 39.19 219 PHE A CA 1
ATOM 1660 C C . PHE A 1 219 ? 6.897 -4.857 -13.664 1.00 39.19 219 PHE A C 1
ATOM 1662 O O . PHE A 1 219 ? 6.657 -4.840 -14.893 1.00 39.19 219 PHE A O 1
#

Sequence (219 aa):
ILTGRRAGMAHLRMKDGLSGFPKRSESEYDAFGTAHSSTSISAALGMATAFHRAGKRERAIAVIGDGALTGGMAFEAMNNAKNTGANLVVVLNDNDMSISPPVGALQHHLARILSGHLYNSMRRGSEKVLGVAPPILEFAKRWEEHMKGMMTPPATLFEEFGFNYIGPIDGHDLDILVSTLTNVRKLEGPQFLHVVTRKGKGYPPAEERPDSIPRSHAF

Organism: NCBI:txid410659

Foldseek 3Di:
DVQPCPVQVVQEPHVVGHDPFQDVVVHVVSVDTDDDALCQLVSQLVVQLVCVVVVHLDHGEGEHELLSCLDVSNVVSLLVQQPRQGRYEYEYAYAPDPVDDQDDDSNVVSNCLLVVVVVVVVVVVPPPPDDDDDDCVVVVVVCVVVCVVVVDDPQRPSVVSVEDEADDDEPVPVVVVVVVVVVSVVDGGHYYYRYYYHFPPPHVVCNVPVPPDPPSPGD

Nearest PDB structures (foldseek):
  8a45-assembly1_A  TM=9.387E-01  e=1.171E-19  Pseudomonas aeruginosa LESB58
  8a45-assembly1_C  TM=9.331E-01  e=2.222E-19  Pseudomonas aeruginosa LESB58
  8a45-assembly1_D  TM=9.185E-01  e=6.599E-19  Pseudomonas aeruginosa LESB58
  8a5k-assembly2_B  TM=9.320E-01  e=1.252E-18  Pseudomonas aeruginosa LESB58
  8a5k-assembly1_A  TM=9.467E-01  e=5.460E-18  Pseudomonas aeruginosa LESB58

Secondary structure (DSSP, 8-state):
-TTTTTGGGGGTTSTTS--SS--TTT-TT--S---STT-HHHHHHHHHHHHHHTT----EEEEEEHHHHTSHHHHHHHHHHTTT---EEEEEEE-S--SS---SHHHHHHHHHHHHHHHHHHHHHTT---------HHHHHHHHHHHTTT--PPPPHHHHTT-EEEEEEETT-HHHHHHHHHHHTT--S-EEEEEE--TTTT-HHHHH-GGGS-TTS--

Mean predicted aligned error: 11.8 Å

Radius of gyration: 20.61 Å; Cα contacts (8 Å, |Δi|>4): 271; chains: 1; bounding box: 56×40×67 Å

pLDDT: mean 76.13, std 20.98, range [31.12, 97.56]

Solvent-accessible surface area (backbone atoms only — not comparable to full-atom values): 12769 Å² total; per-residue (Å²): 91,95,78,80,43,49,81,48,56,86,35,54,66,39,90,100,41,39,68,86,46,47,38,51,92,80,34,89,85,22,86,58,72,51,84,69,74,26,46,44,47,39,54,21,46,54,50,5,40,51,27,42,76,68,76,41,87,57,67,21,72,19,72,43,42,56,63,31,54,62,34,67,55,25,48,56,30,44,57,52,48,52,80,58,76,18,30,28,37,38,36,37,45,34,50,91,64,61,93,54,80,64,82,52,74,65,36,42,51,50,52,46,57,62,51,51,56,56,53,58,53,57,60,62,66,69,70,80,79,80,86,85,89,87,83,63,70,71,60,47,58,60,45,57,66,62,37,73,82,66,67,71,68,79,72,50,75,56,40,76,30,49,25,52,77,44,70,82,41,59,60,82,41,63,68,61,45,53,54,48,53,59,54,55,73,73,60,78,37,36,34,33,39,38,28,39,49,59,60,42,72,97,39,68,76,34,55,77,37,61,85,77,57,59,90,88,75,77,126

InterPro domains:
  IPR005477 Deoxyxylulose-5-phosphate synthase [PF13292] (1-197)
  IPR005477 Deoxyxylulose-5-phosphate synthase [PTHR43322] (1-212)
  IPR005477 Deoxyxylulose-5-phosphate synthase [cd02007] (1-203)
  IPR029061 Thiamin diphosphate-binding fold [SSF52518] (1-210)